Protein AF-A0A1M6H1X5-F1 (afdb_monomer)

Solvent-accessible surface area (backbone atoms only — not comparable to full-atom values): 13482 Å² total; per-residue (Å²): 116,68,68,59,55,52,50,49,39,54,49,39,22,51,37,29,23,54,66,38,42,57,54,49,48,59,55,49,19,51,74,69,69,42,46,70,55,40,50,55,57,44,54,52,54,49,51,53,38,51,50,50,56,60,58,43,51,60,54,54,47,54,50,49,53,52,20,62,78,67,74,45,82,52,63,66,59,55,50,49,45,41,49,33,29,26,50,16,25,50,50,14,61,47,40,35,58,31,48,53,57,54,49,54,51,44,39,53,44,30,71,74,64,76,33,68,69,59,42,52,56,55,57,68,34,66,72,49,53,52,52,49,68,78,55,68,38,71,81,52,71,78,79,61,60,88,48,55,53,89,78,48,63,65,68,52,33,54,50,42,12,50,40,36,12,48,53,70,24,25,53,61,13,17,48,53,18,25,72,75,38,57,84,90,44,22,66,60,36,35,54,43,16,59,54,47,43,52,50,33,50,51,51,39,61,70,59,44,47,54,60,54,47,52,53,46,50,34,29,62,73,66,79,35,61,67,53,52,43,51,27,45,34,55,48,48,49,51,20,37,39,50,5,26,53,45,20,71,68,45,31,62,61,54,12,51,56,53,34,66,75,67,107

Organism: NCBI:txid1121420

Mean predicted aligned error: 4.6 Å

Nearest PDB structures (foldseek):
  5och-assembly2_D  TM=1.558E-01  e=1.764E+00  Homo sapiens

InterPro domains:
  IPR021260 Lipid II flippase Amj [MF_02077] (2-263)
  IPR021260 Lipid II flippase Amj [PF10997] (11-261)

pLDDT: mean 91.31, std 7.26, range [47.12, 98.56]

Structure (mmCIF, N/CA/C/O backbone):
data_AF-A0A1M6H1X5-F1
#
_entry.id   AF-A0A1M6H1X5-F1
#
loop_
_atom_site.group_PDB
_atom_site.id
_atom_site.type_symbol
_atom_site.label_atom_id
_atom_site.label_alt_id
_atom_site.label_comp_id
_atom_site.label_asym_id
_atom_site.label_entity_id
_atom_site.label_seq_id
_atom_site.pdbx_PDB_ins_code
_atom_site.Cartn_x
_atom_site.Cartn_y
_atom_site.Cartn_z
_atom_site.occupancy
_atom_site.B_iso_or_equiv
_atom_site.auth_seq_id
_atom_site.auth_comp_id
_atom_site.auth_asym_id
_atom_site.auth_atom_id
_atom_site.pdbx_PDB_model_num
ATOM 1 N N . MET A 1 1 ? 21.477 -15.583 -8.316 1.00 47.12 1 MET A N 1
ATOM 2 C CA . MET A 1 1 ? 20.303 -15.156 -9.109 1.00 47.12 1 MET A CA 1
ATOM 3 C C . MET A 1 1 ? 18.980 -15.491 -8.421 1.00 47.12 1 MET A C 1
ATOM 5 O O . MET A 1 1 ? 18.262 -14.565 -8.077 1.00 47.12 1 MET A O 1
ATOM 9 N N . TYR A 1 2 ? 18.695 -16.762 -8.105 1.00 56.19 2 TYR A N 1
ATOM 10 C CA . TYR A 1 2 ? 17.470 -17.147 -7.381 1.00 56.19 2 TYR A CA 1
ATOM 11 C C . TYR A 1 2 ? 17.316 -16.485 -6.001 1.00 56.19 2 TYR A C 1
ATOM 13 O O . TYR A 1 2 ? 16.225 -16.050 -5.653 1.00 56.19 2 TYR A O 1
ATOM 21 N N . SER A 1 3 ? 18.415 -16.341 -5.249 1.00 59.12 3 SER A N 1
ATOM 22 C CA . SER A 1 3 ? 18.391 -15.748 -3.900 1.00 59.12 3 SER A CA 1
ATOM 23 C C . SER A 1 3 ? 17.785 -14.333 -3.868 1.00 59.12 3 SER A C 1
ATOM 25 O O . SER A 1 3 ? 16.983 -14.029 -2.992 1.00 59.12 3 SER A O 1
ATOM 27 N N . ASN A 1 4 ? 18.076 -13.501 -4.876 1.00 75.06 4 ASN A N 1
ATOM 28 C CA . ASN A 1 4 ? 17.591 -12.117 -4.943 1.00 75.06 4 ASN A CA 1
ATOM 29 C C . ASN A 1 4 ? 16.086 -12.048 -5.286 1.00 75.06 4 ASN A C 1
ATOM 31 O O . ASN A 1 4 ? 15.323 -11.311 -4.667 1.00 75.06 4 ASN A O 1
ATOM 35 N N . VAL A 1 5 ? 15.612 -12.912 -6.191 1.00 84.31 5 VAL A N 1
ATOM 36 C CA . VAL A 1 5 ? 14.180 -12.988 -6.539 1.00 84.31 5 VAL A CA 1
ATOM 37 C C . VAL A 1 5 ? 13.343 -13.506 -5.364 1.00 84.31 5 VAL A C 1
ATOM 39 O O . VAL A 1 5 ? 12.269 -12.975 -5.092 1.00 84.31 5 VAL A O 1
ATOM 42 N N . TYR A 1 6 ? 13.840 -14.500 -4.619 1.00 88.88 6 TYR A N 1
ATOM 43 C CA . TYR A 1 6 ? 13.154 -14.982 -3.417 1.00 88.88 6 TYR A CA 1
ATOM 44 C C . TYR A 1 6 ? 13.075 -13.912 -2.325 1.00 88.88 6 TYR A C 1
ATOM 46 O O . TYR A 1 6 ? 12.013 -13.736 -1.729 1.00 88.88 6 TYR A O 1
ATOM 54 N N . GLN A 1 7 ? 14.161 -13.166 -2.093 1.00 90.62 7 GLN A N 1
ATOM 55 C CA . GLN A 1 7 ? 14.157 -12.020 -1.177 1.00 90.62 7 GLN A CA 1
ATOM 56 C C . GLN A 1 7 ? 13.110 -10.987 -1.596 1.00 90.62 7 GLN A C 1
ATOM 58 O O . GLN A 1 7 ? 12.329 -10.533 -0.762 1.00 90.62 7 GLN A O 1
ATOM 63 N N . LEU A 1 8 ? 13.035 -10.682 -2.892 1.00 92.81 8 LEU A N 1
ATOM 64 C CA . LEU A 1 8 ? 12.060 -9.756 -3.446 1.00 92.81 8 LEU A CA 1
ATOM 65 C C . LEU A 1 8 ? 10.620 -10.242 -3.243 1.00 92.81 8 LEU A C 1
ATOM 67 O O . LEU A 1 8 ? 9.771 -9.455 -2.834 1.00 92.81 8 LEU A O 1
ATOM 71 N N . PHE A 1 9 ? 10.332 -11.529 -3.449 1.00 94.88 9 PHE A N 1
ATOM 72 C CA . PHE A 1 9 ? 9.005 -12.090 -3.174 1.00 94.88 9 PHE A CA 1
ATOM 73 C C . PHE A 1 9 ? 8.641 -12.008 -1.692 1.00 94.88 9 PHE A C 1
ATOM 75 O O . PHE A 1 9 ? 7.563 -11.522 -1.354 1.00 94.88 9 PHE A O 1
ATOM 82 N N . VAL A 1 10 ? 9.538 -12.421 -0.797 1.00 94.19 10 VAL A N 1
ATOM 83 C CA . VAL A 1 10 ? 9.286 -12.360 0.650 1.00 94.19 10 VAL A CA 1
ATOM 84 C C . VAL A 1 10 ? 9.057 -10.917 1.097 1.00 94.19 10 VAL A C 1
ATOM 86 O O . VAL A 1 10 ? 8.091 -10.640 1.806 1.00 94.19 10 VAL A O 1
ATOM 89 N N . LEU A 1 11 ? 9.893 -9.989 0.633 1.00 94.56 11 LEU A N 1
ATOM 90 C CA . LEU A 1 11 ? 9.770 -8.572 0.951 1.00 94.56 11 LEU A CA 1
ATOM 91 C C . LEU A 1 11 ? 8.442 -8.000 0.440 1.00 94.56 11 LEU A C 1
ATOM 93 O O . LEU A 1 11 ? 7.710 -7.383 1.208 1.00 94.56 11 LEU A O 1
ATOM 97 N N . THR A 1 12 ? 8.082 -8.284 -0.815 1.00 96.25 12 THR A N 1
ATOM 98 C CA . THR A 1 12 ? 6.807 -7.860 -1.422 1.00 96.25 12 THR A CA 1
ATOM 99 C C . THR A 1 12 ? 5.608 -8.397 -0.644 1.00 96.25 12 THR A C 1
ATOM 101 O O . THR A 1 12 ? 4.654 -7.668 -0.376 1.00 96.25 12 THR A O 1
ATOM 104 N N . PHE A 1 13 ? 5.655 -9.668 -0.242 1.00 96.88 13 PHE A N 1
ATOM 105 C CA . PHE A 1 13 ? 4.600 -10.282 0.553 1.00 96.88 13 PHE A CA 1
ATOM 106 C C . PHE A 1 13 ? 4.433 -9.569 1.902 1.00 96.88 13 PHE A C 1
ATOM 108 O O . PHE A 1 13 ? 3.314 -9.206 2.262 1.00 96.88 13 PHE A O 1
ATOM 115 N N . ILE A 1 14 ? 5.534 -9.334 2.626 1.00 93.62 14 ILE A N 1
ATOM 116 C CA . ILE A 1 14 ? 5.529 -8.673 3.942 1.00 93.62 14 ILE A CA 1
ATOM 117 C C . ILE A 1 14 ? 5.013 -7.237 3.833 1.00 93.62 14 ILE A C 1
ATOM 119 O O . ILE A 1 14 ? 4.164 -6.837 4.629 1.00 93.62 14 ILE A O 1
ATOM 123 N N . ILE A 1 15 ? 5.479 -6.487 2.836 1.00 94.88 15 ILE A N 1
ATOM 124 C CA . ILE A 1 15 ? 5.026 -5.124 2.549 1.00 94.88 15 ILE A CA 1
ATOM 125 C C . ILE A 1 15 ? 3.503 -5.087 2.399 1.00 94.88 15 ILE A C 1
ATOM 127 O O . ILE A 1 15 ? 2.803 -4.403 3.146 1.00 94.88 15 ILE A O 1
ATOM 131 N N . HIS A 1 16 ? 2.964 -5.887 1.475 1.00 96.62 16 HIS A N 1
ATOM 132 C CA . HIS A 1 16 ? 1.534 -5.868 1.189 1.00 96.62 16 HIS A CA 1
ATOM 133 C C . HIS A 1 16 ? 0.694 -6.422 2.345 1.00 96.62 16 HIS A C 1
ATOM 135 O O . HIS A 1 16 ? -0.449 -5.995 2.523 1.00 96.62 16 HIS A O 1
ATOM 141 N N . LEU A 1 17 ? 1.254 -7.315 3.164 1.00 95.31 17 LEU A N 1
ATOM 142 C CA . LEU A 1 17 ? 0.641 -7.781 4.404 1.00 95.31 17 LEU A CA 1
ATOM 143 C C . LEU A 1 17 ? 0.494 -6.632 5.420 1.00 95.31 17 LEU A C 1
ATOM 145 O O . LEU A 1 17 ? -0.613 -6.373 5.899 1.00 95.31 17 LEU A O 1
ATOM 149 N N . ILE A 1 18 ? 1.584 -5.913 5.711 1.00 93.19 18 ILE A N 1
ATOM 150 C CA . ILE A 1 18 ? 1.608 -4.799 6.675 1.00 93.19 18 ILE A CA 1
ATOM 151 C C . ILE A 1 18 ? 0.717 -3.648 6.197 1.00 93.19 18 ILE A C 1
ATOM 153 O O . ILE A 1 18 ? -0.130 -3.168 6.955 1.00 93.19 18 ILE A O 1
ATOM 157 N N . ASP A 1 19 ? 0.824 -3.261 4.925 1.00 94.00 19 ASP A N 1
ATOM 158 C CA . ASP A 1 19 ? 0.007 -2.190 4.345 1.00 94.00 19 ASP A CA 1
ATOM 159 C C . ASP A 1 19 ? -1.488 -2.532 4.335 1.00 94.00 19 ASP A C 1
ATOM 161 O O . ASP A 1 19 ? -2.339 -1.650 4.223 1.00 94.00 19 ASP A O 1
ATOM 165 N N . THR A 1 20 ? -1.840 -3.816 4.405 1.00 95.62 20 THR A N 1
ATOM 166 C CA . THR A 1 20 ? -3.235 -4.251 4.527 1.00 95.62 20 THR A CA 1
ATOM 167 C C . THR A 1 20 ? -3.722 -4.140 5.968 1.00 95.62 20 THR A C 1
ATOM 169 O O . THR A 1 20 ? -4.824 -3.643 6.208 1.00 95.62 20 THR A O 1
ATOM 172 N N . PHE A 1 21 ? -2.894 -4.516 6.945 1.00 94.00 21 PHE A N 1
ATOM 173 C CA . PHE A 1 21 ? -3.202 -4.330 8.365 1.00 94.00 21 PHE A CA 1
ATOM 174 C C . PHE A 1 21 ? -3.397 -2.859 8.745 1.00 94.00 21 PHE A C 1
ATOM 176 O O . PHE A 1 21 ? -4.255 -2.563 9.582 1.00 94.00 21 PHE A O 1
ATOM 183 N N . ALA A 1 22 ? -2.688 -1.945 8.079 1.00 91.44 22 ALA A N 1
ATOM 184 C CA . ALA A 1 22 ? -2.815 -0.497 8.236 1.00 91.44 22 ALA A CA 1
ATOM 185 C C . ALA A 1 22 ? -4.269 0.002 8.211 1.00 91.44 22 ALA A C 1
ATOM 187 O O . ALA A 1 22 ? -4.680 0.794 9.060 1.00 91.44 22 ALA A O 1
ATOM 188 N N . TYR A 1 23 ? -5.086 -0.514 7.287 1.00 91.50 23 TYR A N 1
ATOM 189 C CA . TYR A 1 23 ? -6.497 -0.137 7.178 1.00 91.50 23 TYR A CA 1
ATOM 190 C C . TYR A 1 23 ? -7.281 -0.462 8.450 1.00 91.50 23 TYR A C 1
ATOM 192 O O . TYR A 1 23 ? -8.157 0.298 8.860 1.00 91.50 23 TYR A O 1
ATOM 200 N N . SER A 1 24 ? -6.945 -1.572 9.106 1.00 92.31 24 SER A N 1
ATOM 201 C CA . SER A 1 24 ? -7.666 -2.063 10.276 1.00 92.31 24 SER A CA 1
ATOM 202 C C . SER A 1 24 ? -7.328 -1.326 11.574 1.00 92.31 24 SER A C 1
ATOM 204 O O . SER A 1 24 ? -8.115 -1.376 12.514 1.00 92.31 24 SER A O 1
ATOM 206 N N . VAL A 1 25 ? -6.229 -0.567 11.640 1.00 92.19 25 VAL A N 1
ATOM 207 C CA . VAL A 1 25 ? -5.850 0.180 12.856 1.00 92.19 25 VAL A CA 1
ATOM 208 C C . VAL A 1 25 ? -6.954 1.137 13.306 1.00 92.19 25 VAL A C 1
ATOM 210 O O . VAL A 1 25 ? -7.268 1.197 14.495 1.00 92.19 25 VAL A O 1
ATOM 213 N N . ARG A 1 26 ? -7.604 1.833 12.365 1.00 92.25 26 ARG A N 1
ATOM 214 C CA . ARG A 1 26 ? -8.713 2.761 12.658 1.00 92.25 26 ARG A CA 1
ATOM 215 C C . ARG A 1 26 ? -9.873 2.056 13.369 1.00 92.25 26 ARG A C 1
ATOM 217 O O . ARG A 1 26 ? -10.492 2.617 14.268 1.00 92.25 26 ARG A O 1
ATOM 224 N N . LEU A 1 27 ? -10.112 0.788 13.035 1.00 92.00 27 LEU A N 1
ATOM 225 C CA . LEU A 1 27 ? -11.109 -0.047 13.699 1.00 92.00 27 LEU A CA 1
ATOM 226 C C . LEU A 1 27 ? -10.759 -0.304 15.174 1.00 92.00 27 LEU A C 1
ATOM 228 O O . LEU A 1 27 ? -11.651 -0.379 16.022 1.00 92.00 27 LEU A O 1
ATOM 232 N N . ASN A 1 28 ? -9.471 -0.453 15.488 1.00 89.75 28 ASN A N 1
ATOM 233 C CA . ASN A 1 28 ? -9.014 -0.573 16.866 1.00 89.75 28 ASN A CA 1
ATOM 234 C C . ASN A 1 28 ? -9.164 0.750 17.615 1.00 89.75 28 ASN A C 1
ATOM 236 O O . ASN A 1 28 ? -9.794 0.768 18.667 1.00 89.75 28 ASN A O 1
ATOM 240 N N . ALA A 1 29 ? -8.670 1.837 17.019 1.00 91.06 29 ALA A N 1
ATOM 241 C CA . ALA A 1 29 ? -8.676 3.179 17.591 1.00 91.06 29 ALA A CA 1
ATOM 242 C C . ALA A 1 29 ? -10.078 3.633 18.025 1.00 91.06 29 ALA A C 1
ATOM 244 O O . ALA A 1 29 ? -10.246 4.165 19.121 1.00 91.06 29 ALA A O 1
ATOM 245 N N . VAL A 1 30 ? -11.097 3.373 17.197 1.00 93.56 30 VAL A N 1
ATOM 246 C CA . VAL A 1 30 ? -12.496 3.703 17.520 1.00 93.56 30 VAL A CA 1
ATOM 247 C C . VAL A 1 30 ? -13.027 2.825 18.653 1.00 93.56 30 VAL A C 1
ATOM 249 O O . VAL A 1 30 ? -13.676 3.323 19.569 1.00 93.56 30 VAL A O 1
ATOM 252 N N . LYS A 1 31 ? -12.731 1.519 18.626 1.00 91.75 31 LYS A N 1
ATOM 253 C CA . LYS A 1 31 ? -13.228 0.561 19.625 1.00 91.75 31 LYS A CA 1
ATOM 254 C C . LYS A 1 31 ? -12.623 0.786 21.010 1.00 91.75 31 LYS A C 1
ATOM 256 O O . LYS A 1 31 ? -13.327 0.655 22.005 1.00 91.75 31 LYS A O 1
ATOM 261 N N . SER A 1 32 ? -11.325 1.071 21.077 1.00 89.75 32 SER A N 1
ATOM 262 C CA . SER A 1 32 ? -10.603 1.299 22.331 1.00 89.75 32 SER A CA 1
ATOM 263 C C . SER A 1 32 ? -10.706 2.739 22.827 1.00 89.75 32 SER A C 1
ATOM 265 O O . SER A 1 32 ? -10.370 2.993 23.977 1.00 89.75 32 SER A O 1
ATOM 267 N N . ARG A 1 33 ? -11.142 3.682 21.975 1.00 89.19 33 ARG A N 1
ATOM 268 C CA . ARG A 1 33 ? -11.040 5.139 22.188 1.00 89.19 33 ARG A CA 1
ATOM 269 C C . ARG A 1 33 ? -9.602 5.631 22.419 1.00 89.19 33 ARG A C 1
ATOM 271 O O . ARG A 1 33 ? -9.393 6.769 22.823 1.00 89.19 33 ARG A O 1
ATOM 278 N N . GLN A 1 34 ? -8.601 4.808 22.105 1.00 89.19 34 GLN A N 1
ATOM 279 C CA . GLN A 1 34 ? -7.178 5.121 22.247 1.00 89.19 34 GLN A CA 1
ATOM 280 C C . GLN A 1 34 ? -6.594 5.533 20.894 1.00 89.19 34 GLN A C 1
ATOM 282 O O . GLN A 1 34 ? -5.714 4.862 20.347 1.00 89.19 34 GLN A O 1
ATOM 287 N N . PHE A 1 35 ? -7.109 6.626 20.323 1.00 90.25 35 PHE A N 1
ATOM 288 C CA . PHE A 1 35 ? -6.709 7.071 18.985 1.00 90.25 35 PHE A CA 1
ATOM 289 C C . PHE A 1 35 ? -5.216 7.404 18.910 1.00 90.25 35 PHE A C 1
ATOM 291 O O . PHE A 1 35 ? -4.514 6.838 18.080 1.00 90.25 35 PHE A O 1
ATOM 298 N N . ALA A 1 36 ? -4.712 8.242 19.823 1.00 90.75 36 ALA A N 1
ATOM 299 C CA . ALA A 1 36 ? -3.311 8.665 19.818 1.00 90.75 36 ALA A CA 1
ATOM 300 C C . ALA A 1 36 ? -2.339 7.478 19.940 1.00 90.75 36 ALA A C 1
ATOM 302 O O . ALA A 1 36 ? -1.427 7.351 19.131 1.00 90.75 36 ALA A O 1
ATOM 303 N N . LEU A 1 37 ? -2.575 6.563 20.887 1.00 91.31 37 LEU A N 1
ATOM 304 C CA . LEU A 1 37 ? -1.720 5.384 21.081 1.00 91.31 37 LEU A CA 1
ATOM 305 C C . LEU A 1 37 ? -1.762 4.427 19.881 1.00 91.31 37 LEU A C 1
ATOM 307 O O . LEU A 1 37 ? -0.726 3.899 19.474 1.00 91.31 37 LEU A O 1
ATOM 311 N N . SER A 1 38 ? -2.945 4.235 19.287 1.00 91.00 38 SER A N 1
ATOM 312 C CA . SER A 1 38 ? -3.099 3.431 18.069 1.00 91.00 38 SER A CA 1
ATOM 313 C C . SER A 1 38 ? -2.328 4.049 16.902 1.00 91.00 38 SER A C 1
ATOM 315 O O . SER A 1 38 ? -1.614 3.341 16.195 1.00 91.00 38 SER A O 1
ATOM 317 N N . THR A 1 39 ? -2.414 5.368 16.727 1.00 89.06 39 THR A N 1
ATOM 318 C CA . THR A 1 39 ? -1.677 6.100 15.690 1.00 89.06 39 THR A CA 1
ATOM 319 C C . THR A 1 39 ? -0.167 6.037 15.920 1.00 89.06 39 THR A C 1
ATOM 321 O O . THR A 1 39 ? 0.573 5.786 14.975 1.00 89.06 39 THR A O 1
ATOM 324 N N . THR A 1 40 ? 0.308 6.160 17.163 1.00 90.56 40 THR A N 1
ATOM 325 C CA . THR A 1 40 ? 1.737 6.028 17.497 1.00 90.56 40 THR A CA 1
ATOM 326 C C . THR A 1 40 ? 2.291 4.659 17.110 1.00 90.56 40 THR A C 1
ATOM 328 O O . THR A 1 40 ? 3.312 4.581 16.426 1.00 90.56 40 THR A O 1
ATOM 331 N N . LEU A 1 41 ? 1.617 3.567 17.494 1.00 88.38 41 LEU A N 1
ATOM 332 C CA . LEU A 1 41 ? 2.054 2.224 17.095 1.00 88.38 41 LEU A CA 1
ATOM 333 C C . LEU A 1 41 ? 1.941 2.003 15.589 1.00 88.38 41 LEU A C 1
ATOM 335 O O . LEU A 1 41 ? 2.780 1.327 15.001 1.00 88.38 41 LEU A O 1
ATOM 339 N N . PHE A 1 42 ? 0.924 2.572 14.951 1.00 86.38 42 PHE A N 1
ATOM 340 C CA . PHE A 1 42 ? 0.767 2.469 13.510 1.00 86.38 42 PHE A CA 1
ATOM 341 C C . PHE A 1 42 ? 1.878 3.175 12.738 1.00 86.38 42 PHE A C 1
ATOM 343 O O . PHE A 1 42 ? 2.421 2.582 11.810 1.00 86.38 42 PHE A O 1
ATOM 350 N N . ASN A 1 43 ? 2.266 4.383 13.146 1.00 87.94 43 ASN A N 1
ATOM 351 C CA . ASN A 1 43 ? 3.357 5.120 12.511 1.00 87.94 43 ASN A CA 1
ATOM 352 C C . ASN A 1 43 ? 4.658 4.306 12.518 1.00 87.94 43 ASN A C 1
ATOM 354 O O . ASN A 1 43 ? 5.395 4.3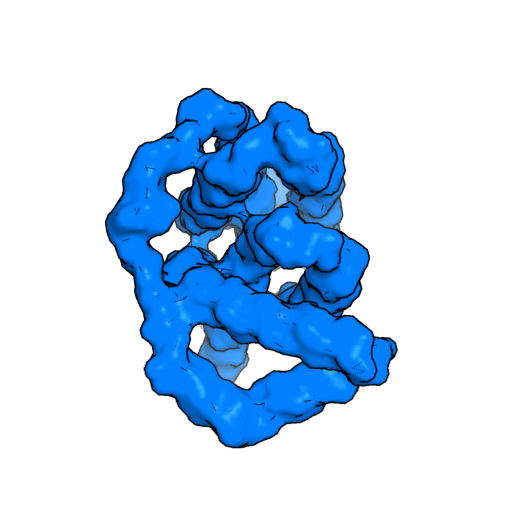19 11.537 1.00 87.94 43 ASN A O 1
ATOM 358 N N . LEU A 1 44 ? 4.908 3.525 13.572 1.00 84.69 44 LEU A N 1
ATOM 359 C CA . LEU A 1 44 ? 6.035 2.596 13.610 1.00 84.69 44 LEU A CA 1
ATOM 360 C C . LEU A 1 44 ? 5.914 1.479 12.557 1.00 84.69 44 LEU A C 1
ATOM 362 O O . LEU A 1 44 ? 6.866 1.231 11.820 1.00 84.69 44 LEU A O 1
ATOM 366 N N . PHE A 1 45 ? 4.759 0.809 12.461 1.00 82.19 45 PHE A N 1
ATOM 367 C CA . PHE A 1 45 ? 4.533 -0.213 11.427 1.00 82.19 45 PHE A CA 1
ATOM 368 C C . PHE A 1 45 ? 4.660 0.364 10.015 1.00 82.19 45 PHE A C 1
ATOM 370 O O . PHE A 1 45 ? 5.236 -0.275 9.134 1.00 82.19 45 PHE A O 1
ATOM 377 N N . TYR A 1 46 ? 4.158 1.581 9.817 1.00 84.06 46 TYR A N 1
ATOM 378 C CA . TYR A 1 46 ? 4.283 2.304 8.563 1.00 84.06 46 TYR A CA 1
ATOM 379 C C . TYR A 1 46 ? 5.749 2.575 8.211 1.00 84.06 46 TYR A C 1
ATOM 381 O O . TYR A 1 46 ? 6.149 2.305 7.085 1.00 84.06 46 TYR A O 1
ATOM 389 N N . LEU A 1 47 ? 6.578 3.018 9.163 1.00 86.12 47 LEU A N 1
ATOM 390 C CA . LEU A 1 47 ? 8.013 3.231 8.929 1.00 86.12 47 LEU A CA 1
ATOM 391 C C . LEU A 1 47 ? 8.738 1.945 8.511 1.00 86.12 47 LEU A C 1
ATOM 393 O O . LEU A 1 47 ? 9.577 1.979 7.607 1.00 86.12 47 LEU A O 1
ATOM 397 N N . ILE A 1 48 ? 8.393 0.809 9.126 1.00 86.38 48 ILE A N 1
ATOM 398 C CA . ILE A 1 48 ? 8.931 -0.504 8.741 1.00 86.38 48 ILE A CA 1
ATOM 399 C C . ILE A 1 48 ? 8.528 -0.840 7.299 1.00 86.38 48 ILE A C 1
ATOM 401 O O . ILE A 1 48 ? 9.385 -1.229 6.505 1.00 86.38 48 ILE A O 1
ATOM 405 N N . SER A 1 49 ? 7.253 -0.647 6.943 1.00 87.06 49 SER A N 1
ATOM 406 C CA . SER A 1 49 ? 6.773 -0.877 5.575 1.00 87.06 49 SER A CA 1
ATOM 407 C C . SER A 1 49 ? 7.450 0.052 4.564 1.00 87.06 49 SER A C 1
ATOM 409 O O . SER A 1 49 ? 7.927 -0.394 3.525 1.00 87.06 49 SER A O 1
ATOM 411 N N . LEU A 1 50 ? 7.591 1.337 4.894 1.00 87.06 50 LEU A N 1
ATOM 412 C CA . LEU A 1 50 ? 8.253 2.332 4.052 1.00 87.06 50 LEU A CA 1
ATOM 413 C C . LEU A 1 50 ? 9.730 1.993 3.817 1.00 87.06 50 LEU A C 1
ATOM 415 O O . LEU A 1 50 ? 10.231 2.116 2.698 1.00 87.06 50 LEU A O 1
ATOM 419 N N . THR A 1 51 ? 10.428 1.534 4.857 1.00 89.56 51 THR A N 1
ATOM 420 C CA . THR A 1 51 ? 11.813 1.065 4.728 1.00 89.56 51 THR A CA 1
ATOM 421 C C . THR A 1 51 ? 11.875 -0.157 3.818 1.00 89.56 51 THR A C 1
ATOM 423 O O . THR A 1 51 ? 12.708 -0.200 2.917 1.00 89.56 51 THR A O 1
ATOM 426 N N . ALA A 1 52 ? 10.960 -1.115 3.983 1.00 90.62 52 ALA A N 1
ATOM 427 C CA . ALA A 1 52 ? 10.870 -2.282 3.112 1.00 90.62 52 ALA A CA 1
ATOM 428 C C . ALA A 1 52 ? 10.617 -1.893 1.641 1.00 90.62 52 ALA A C 1
ATOM 430 O O . ALA A 1 52 ? 11.324 -2.383 0.765 1.00 90.62 52 ALA A O 1
ATOM 431 N N . HIS A 1 53 ? 9.693 -0.966 1.367 1.00 89.94 53 HIS A N 1
ATOM 432 C CA . HIS A 1 53 ? 9.461 -0.400 0.027 1.00 89.94 53 HIS A CA 1
ATOM 433 C C . HIS A 1 53 ? 10.717 0.255 -0.554 1.00 89.94 53 HIS A C 1
ATOM 435 O O . HIS A 1 53 ? 11.074 0.018 -1.707 1.00 89.94 53 HIS A O 1
ATOM 441 N N . THR A 1 54 ? 11.430 1.041 0.253 1.00 89.25 54 THR A N 1
ATOM 442 C CA . THR A 1 54 ? 12.659 1.725 -0.180 1.00 89.25 54 THR A CA 1
ATOM 443 C C . THR A 1 54 ? 13.763 0.723 -0.526 1.00 89.25 54 THR A C 1
ATOM 445 O O . THR A 1 54 ? 14.453 0.886 -1.529 1.00 89.25 54 THR A O 1
ATOM 448 N N . LEU A 1 55 ? 13.895 -0.353 0.256 1.00 90.62 55 LEU A N 1
ATOM 449 C CA . LEU A 1 55 ? 14.829 -1.452 -0.013 1.00 90.62 55 LEU A CA 1
ATOM 450 C C . LEU A 1 55 ? 14.412 -2.310 -1.216 1.00 90.62 55 LEU A C 1
ATOM 452 O O . LEU A 1 55 ? 15.265 -2.926 -1.852 1.00 90.62 55 LEU A O 1
ATOM 456 N N . GLN A 1 56 ? 13.122 -2.349 -1.551 1.00 92.44 56 GLN A N 1
ATOM 457 C CA . GLN A 1 56 ? 12.608 -3.121 -2.678 1.00 92.44 56 GLN A CA 1
ATOM 458 C C . GLN A 1 56 ? 13.068 -2.554 -4.029 1.00 92.44 56 GLN A C 1
ATOM 460 O O . GLN A 1 56 ? 13.351 -3.329 -4.942 1.00 92.44 56 GLN A O 1
ATOM 465 N N . ALA A 1 57 ? 13.184 -1.228 -4.169 1.00 91.56 57 ALA A N 1
ATOM 466 C CA . ALA A 1 57 ? 13.562 -0.598 -5.436 1.00 91.56 57 ALA A CA 1
ATOM 467 C C . ALA A 1 57 ? 14.948 -1.054 -5.954 1.00 91.56 57 ALA A C 1
ATOM 469 O O . ALA A 1 57 ? 15.001 -1.563 -7.075 1.00 91.56 57 ALA A O 1
ATOM 470 N N . PRO A 1 58 ? 16.043 -1.017 -5.164 1.00 92.38 58 PRO A N 1
ATOM 471 C CA . PRO A 1 58 ? 17.332 -1.586 -5.570 1.00 92.38 58 PRO A CA 1
ATOM 472 C C . PRO A 1 58 ? 17.267 -3.070 -5.958 1.00 92.38 58 PRO A C 1
ATOM 474 O O . PRO A 1 58 ? 17.937 -3.488 -6.901 1.00 92.38 58 PRO A O 1
ATOM 477 N N . LEU A 1 59 ? 16.443 -3.874 -5.274 1.00 93.50 59 LEU A N 1
ATOM 478 C CA . LEU A 1 59 ? 16.280 -5.297 -5.596 1.00 93.50 59 LEU A CA 1
ATOM 479 C C . LEU A 1 59 ? 15.614 -5.485 -6.966 1.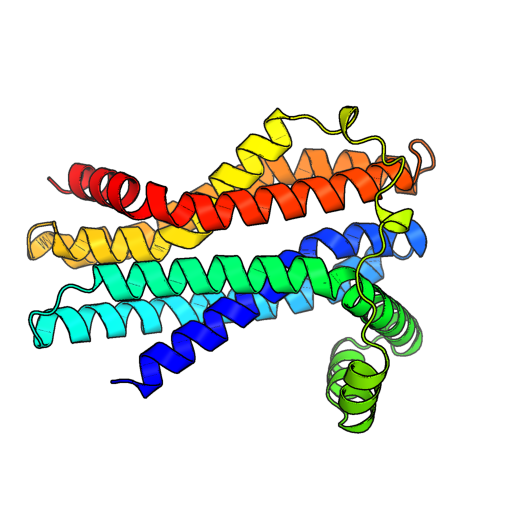00 93.50 59 LEU A C 1
ATOM 481 O O . LEU A 1 59 ? 16.098 -6.273 -7.779 1.00 93.50 59 LEU A O 1
ATOM 485 N N . ILE A 1 60 ? 14.563 -4.717 -7.271 1.00 94.25 60 ILE A N 1
ATOM 486 C CA . ILE A 1 60 ? 13.950 -4.709 -8.610 1.00 94.25 60 ILE A CA 1
ATOM 487 C C . ILE A 1 60 ? 14.970 -4.225 -9.652 1.00 94.25 60 ILE A C 1
ATOM 489 O O . ILE A 1 60 ? 15.045 -4.800 -10.734 1.00 94.25 60 ILE A O 1
ATOM 493 N N . GLY A 1 61 ? 15.796 -3.228 -9.325 1.00 93.62 61 GLY A N 1
ATOM 494 C CA . GLY A 1 61 ? 16.848 -2.709 -10.209 1.00 93.62 61 GLY A CA 1
ATOM 495 C C 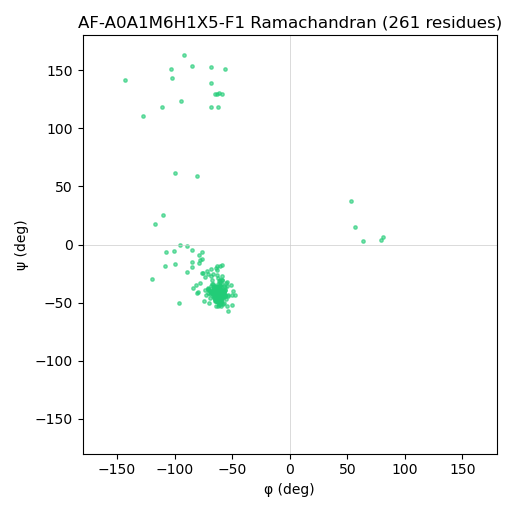. GLY A 1 61 ? 17.871 -3.783 -10.561 1.00 93.62 61 GLY A C 1
ATOM 496 O O . GLY A 1 61 ? 18.087 -4.077 -11.730 1.00 93.62 61 GLY A O 1
ATOM 497 N N . SER A 1 62 ? 18.379 -4.489 -9.552 1.00 92.75 62 SER A N 1
ATOM 498 C CA . SER A 1 62 ? 19.300 -5.611 -9.756 1.00 92.75 62 SER A CA 1
ATOM 499 C C . SER A 1 62 ? 18.682 -6.774 -10.552 1.00 92.75 62 SER A C 1
ATOM 501 O O . SER A 1 62 ? 19.392 -7.489 -11.266 1.00 92.75 62 SER A O 1
ATOM 503 N N . LEU A 1 63 ? 17.355 -6.958 -10.474 1.00 93.00 63 LEU A N 1
ATOM 504 C CA . LEU A 1 63 ? 16.616 -7.896 -11.322 1.00 93.00 63 LEU A CA 1
ATOM 505 C C . LEU A 1 63 ? 16.616 -7.426 -12.783 1.00 93.00 63 LEU A C 1
ATOM 507 O O . LEU A 1 63 ? 16.814 -8.256 -13.670 1.00 93.00 63 LEU A O 1
ATOM 511 N N . MET A 1 64 ? 16.449 -6.123 -13.040 1.00 93.12 64 MET A N 1
ATOM 512 C CA . MET A 1 64 ? 16.569 -5.553 -14.389 1.00 93.12 64 MET A CA 1
ATOM 513 C C . MET A 1 64 ? 17.987 -5.700 -14.939 1.00 93.12 64 MET A C 1
ATOM 515 O O . MET A 1 64 ? 18.140 -6.190 -16.053 1.00 93.12 64 MET A O 1
ATOM 519 N N . ASP A 1 65 ? 19.018 -5.368 -14.163 1.00 92.12 65 ASP A N 1
ATOM 520 C CA . ASP A 1 65 ? 20.419 -5.490 -14.594 1.00 92.12 65 ASP A CA 1
ATOM 521 C C . ASP A 1 65 ? 20.777 -6.942 -14.947 1.00 92.12 65 ASP A C 1
ATOM 523 O O . ASP A 1 65 ? 21.428 -7.229 -15.958 1.00 92.12 65 ASP A O 1
ATOM 527 N N . SER A 1 66 ? 20.286 -7.891 -14.145 1.00 90.88 66 SER A N 1
ATOM 528 C CA . SER A 1 66 ? 20.434 -9.324 -14.418 1.00 90.88 66 SER A CA 1
ATOM 529 C C . SER A 1 66 ? 19.714 -9.737 -15.706 1.00 90.88 66 SER A C 1
ATOM 531 O O . SER A 1 66 ? 20.246 -10.523 -16.485 1.00 90.88 66 SER A O 1
ATOM 533 N N . ALA A 1 67 ? 18.516 -9.202 -15.950 1.00 91.12 67 ALA A N 1
ATOM 534 C CA . ALA A 1 67 ? 17.755 -9.472 -17.164 1.00 91.12 67 ALA A CA 1
ATOM 535 C C . ALA A 1 67 ? 18.443 -8.901 -18.417 1.00 91.12 67 ALA A C 1
ATOM 537 O O . ALA A 1 67 ? 18.530 -9.598 -19.425 1.00 91.12 67 ALA A O 1
ATOM 538 N N . ILE A 1 68 ? 18.999 -7.685 -18.335 1.00 91.00 68 ILE A N 1
ATOM 539 C CA . ILE A 1 68 ? 19.772 -7.053 -19.416 1.00 91.00 68 ILE A CA 1
ATOM 540 C C . ILE A 1 68 ? 21.026 -7.876 -19.724 1.00 91.00 68 ILE A C 1
ATOM 542 O O . ILE A 1 68 ? 21.241 -8.258 -20.871 1.00 91.00 68 ILE A O 1
ATOM 546 N N . SER A 1 69 ? 21.838 -8.178 -18.706 1.00 92.06 69 SER A N 1
ATOM 547 C CA . SER A 1 69 ? 23.106 -8.905 -18.885 1.00 92.06 69 SER A CA 1
ATOM 548 C C . SER A 1 69 ? 22.922 -10.307 -19.466 1.00 92.06 69 SER A C 1
ATOM 550 O O . SER A 1 69 ? 23.771 -10.774 -20.220 1.00 92.06 69 SER A O 1
ATOM 552 N N . GLN A 1 70 ? 21.804 -10.966 -19.161 1.00 91.12 70 GLN A N 1
ATOM 553 C CA . GLN A 1 70 ? 21.488 -12.306 -19.662 1.00 91.12 70 GLN A CA 1
ATOM 554 C C . GLN A 1 70 ? 20.602 -12.292 -20.911 1.00 91.12 70 GLN A C 1
ATOM 556 O O . GLN A 1 70 ? 20.268 -13.355 -21.427 1.00 91.12 70 GLN A O 1
ATOM 561 N N . SER A 1 71 ? 20.210 -11.110 -21.401 1.00 91.12 71 SER A N 1
ATOM 562 C CA . SER A 1 71 ? 19.272 -10.951 -22.521 1.00 91.12 71 SER A CA 1
ATOM 563 C C . SER A 1 71 ? 17.949 -11.714 -22.323 1.00 91.12 71 SER A C 1
ATOM 565 O O . SER A 1 71 ? 17.383 -12.270 -23.263 1.00 91.12 71 SER A O 1
ATOM 567 N N . VAL A 1 72 ? 17.443 -11.750 -21.084 1.00 92.56 72 VAL A N 1
ATOM 568 C CA . VAL A 1 72 ? 16.185 -12.418 -20.711 1.00 92.56 72 VAL A CA 1
ATOM 569 C C . VAL A 1 72 ? 15.081 -11.381 -20.533 1.00 92.56 72 VAL A C 1
ATOM 571 O O . VAL A 1 72 ? 15.306 -10.303 -19.993 1.00 92.56 72 VAL A O 1
ATOM 574 N N . ASN A 1 73 ? 13.852 -11.714 -20.934 1.00 92.88 73 ASN A N 1
ATOM 575 C CA . ASN A 1 73 ? 12.697 -10.849 -20.700 1.00 92.88 73 ASN A CA 1
ATOM 576 C C . ASN A 1 73 ? 12.348 -10.784 -19.192 1.00 92.88 73 ASN A C 1
ATOM 578 O O . ASN A 1 73 ? 11.967 -11.813 -18.626 1.00 92.88 73 ASN A O 1
ATOM 582 N N . PRO A 1 74 ? 12.399 -9.608 -18.531 1.00 94.25 74 PRO A N 1
ATOM 583 C CA . PRO A 1 74 ? 12.076 -9.484 -17.107 1.00 94.25 74 PRO A CA 1
ATOM 584 C C . PRO A 1 74 ? 10.571 -9.492 -16.808 1.00 94.25 74 PRO A C 1
ATOM 586 O O . PRO A 1 74 ? 10.174 -9.637 -15.650 1.00 94.25 74 PRO A O 1
ATOM 589 N N . LEU A 1 75 ? 9.717 -9.329 -17.823 1.00 94.88 75 LEU A N 1
ATOM 590 C CA . LEU A 1 75 ? 8.276 -9.146 -17.654 1.00 94.88 75 LEU A CA 1
ATOM 591 C C . LEU A 1 75 ? 7.590 -10.278 -16.859 1.00 94.88 75 LEU A C 1
ATOM 593 O O . LEU A 1 75 ? 6.788 -9.952 -15.981 1.00 94.88 75 LEU A O 1
ATOM 597 N N . PRO A 1 76 ? 7.885 -11.580 -17.074 1.00 95.25 76 PRO A N 1
ATOM 598 C CA . PRO A 1 76 ? 7.301 -12.650 -16.262 1.00 95.25 76 PRO A CA 1
ATOM 599 C C . PRO A 1 76 ? 7.662 -12.527 -14.776 1.00 95.25 76 PRO A C 1
ATOM 601 O O . PRO A 1 76 ? 6.801 -12.691 -13.914 1.00 95.25 76 PRO A O 1
ATOM 604 N N . SER A 1 77 ? 8.911 -12.166 -14.468 1.00 94.88 77 SER A N 1
ATOM 605 C CA . SER A 1 77 ? 9.365 -11.948 -13.092 1.00 94.88 77 SER A CA 1
ATOM 606 C C . SER A 1 77 ? 8.645 -10.766 -12.446 1.00 94.88 77 SER A C 1
ATOM 608 O O . SER A 1 77 ? 8.160 -10.897 -11.325 1.00 94.88 77 SER A O 1
ATOM 610 N N . LEU A 1 78 ? 8.486 -9.647 -13.164 1.00 96.12 78 LEU A N 1
ATOM 611 C CA . LEU A 1 78 ? 7.716 -8.489 -12.689 1.00 96.12 78 LEU A CA 1
ATOM 612 C C . LEU A 1 78 ? 6.251 -8.853 -12.404 1.00 96.12 78 LEU A C 1
ATOM 614 O O . LEU A 1 78 ? 5.711 -8.511 -11.354 1.00 96.12 78 LEU A O 1
ATOM 618 N N . ARG A 1 79 ? 5.613 -9.622 -13.292 1.00 97.06 79 ARG A N 1
ATOM 619 C CA . ARG A 1 79 ? 4.240 -10.110 -13.081 1.00 97.06 79 ARG A CA 1
ATOM 620 C C . ARG A 1 79 ? 4.127 -11.035 -11.873 1.00 97.06 79 ARG A C 1
ATOM 622 O O . ARG A 1 79 ? 3.137 -10.949 -11.148 1.00 97.06 79 ARG A O 1
ATOM 629 N N . ASN A 1 80 ? 5.131 -11.871 -11.619 1.00 97.00 80 ASN A N 1
ATOM 630 C CA . ASN A 1 80 ? 5.172 -12.714 -10.425 1.00 97.00 80 ASN A CA 1
ATOM 631 C C . ASN A 1 80 ? 5.282 -11.879 -9.141 1.00 97.00 80 ASN A C 1
ATOM 633 O O . ASN A 1 80 ? 4.591 -12.181 -8.173 1.00 97.00 80 ASN A O 1
ATOM 637 N N . ILE A 1 81 ? 6.055 -10.787 -9.139 1.00 97.06 81 ILE A N 1
ATOM 638 C CA . ILE A 1 81 ? 6.113 -9.853 -7.998 1.00 97.06 81 ILE A CA 1
ATOM 639 C C . ILE A 1 81 ? 4.725 -9.255 -7.719 1.00 97.06 81 ILE A C 1
ATOM 641 O O . ILE A 1 81 ? 4.267 -9.262 -6.579 1.00 97.06 81 ILE A O 1
ATOM 645 N N . ILE A 1 82 ? 4.008 -8.809 -8.755 1.00 97.81 82 ILE A N 1
ATOM 646 C CA . ILE A 1 82 ? 2.645 -8.261 -8.615 1.00 97.81 82 ILE A CA 1
ATOM 647 C C . ILE A 1 82 ? 1.658 -9.332 -8.110 1.00 97.81 82 ILE A C 1
ATOM 649 O O . ILE A 1 82 ? 0.767 -9.053 -7.299 1.00 97.81 82 ILE A O 1
ATOM 653 N N . TRP A 1 83 ? 1.818 -10.586 -8.538 1.00 98.19 83 TRP A N 1
ATOM 654 C CA . TRP A 1 83 ? 1.044 -11.702 -7.991 1.00 98.19 83 TRP A CA 1
ATOM 655 C C . TRP A 1 83 ? 1.314 -11.896 -6.502 1.00 98.19 83 TRP A C 1
ATOM 657 O O . TRP A 1 83 ? 0.371 -12.008 -5.719 1.00 98.19 83 TRP A O 1
ATOM 667 N N . VAL A 1 84 ? 2.579 -11.859 -6.090 1.00 98.19 84 VAL A N 1
ATOM 668 C CA . VAL A 1 84 ? 2.967 -11.954 -4.679 1.00 98.19 84 VAL A CA 1
ATOM 669 C C . VAL A 1 84 ? 2.400 -10.788 -3.860 1.00 98.19 84 VAL A C 1
ATOM 671 O O . VAL A 1 84 ? 1.915 -11.015 -2.753 1.00 98.19 84 VAL A O 1
ATOM 674 N N . ALA A 1 85 ? 2.357 -9.571 -4.407 1.00 98.19 85 ALA A N 1
ATOM 675 C CA . ALA A 1 85 ? 1.687 -8.422 -3.790 1.00 98.19 85 ALA A CA 1
ATOM 676 C C . ALA A 1 85 ? 0.181 -8.662 -3.562 1.00 98.19 85 ALA A C 1
ATOM 678 O O . ALA A 1 85 ? -0.368 -8.348 -2.498 1.00 98.19 85 ALA A O 1
ATOM 679 N N . THR A 1 86 ? -0.492 -9.266 -4.543 1.00 98.56 86 THR A N 1
ATOM 680 C CA . THR A 1 86 ? -1.915 -9.634 -4.454 1.00 98.56 86 THR A CA 1
ATOM 681 C C . THR A 1 86 ? -2.137 -10.705 -3.385 1.00 98.56 86 THR A C 1
ATOM 683 O O . THR A 1 86 ? -3.018 -10.563 -2.536 1.00 98.56 86 THR A O 1
ATOM 686 N N . VAL A 1 87 ? -1.290 -11.738 -3.360 1.00 98.44 87 VAL A N 1
ATOM 687 C CA . VAL A 1 87 ? -1.328 -12.805 -2.349 1.00 98.44 87 VAL A CA 1
ATOM 688 C C . VAL A 1 87 ? -1.057 -12.244 -0.950 1.00 98.44 87 VAL A C 1
ATOM 690 O O . VAL A 1 87 ? -1.817 -12.530 -0.030 1.00 98.44 87 VAL A O 1
ATOM 693 N N . GLY A 1 88 ? -0.048 -11.387 -0.779 1.00 98.00 88 GLY A N 1
ATOM 694 C CA . GLY A 1 88 ? 0.233 -10.715 0.495 1.00 98.00 88 GLY A CA 1
ATOM 695 C C . GLY A 1 88 ? -0.950 -9.881 0.989 1.00 98.00 88 GLY A C 1
ATOM 696 O O . GLY A 1 88 ? -1.325 -9.960 2.158 1.00 98.00 88 GLY A O 1
ATOM 697 N N . THR A 1 89 ? -1.616 -9.164 0.081 1.00 98.25 89 THR A N 1
ATOM 698 C CA . THR A 1 89 ? -2.836 -8.400 0.391 1.00 98.25 89 THR A CA 1
ATOM 699 C C . THR A 1 89 ? -3.982 -9.316 0.820 1.00 98.25 89 THR A C 1
ATOM 701 O O . THR A 1 89 ? -4.651 -9.057 1.821 1.00 98.25 89 THR A O 1
ATOM 704 N N . PHE A 1 90 ? -4.191 -10.426 0.109 1.00 98.25 90 PHE A N 1
ATOM 705 C CA . PHE A 1 90 ? -5.200 -11.423 0.459 1.00 98.25 90 PHE A CA 1
ATOM 706 C C . PHE A 1 90 ? -4.952 -12.023 1.851 1.00 98.25 90 PHE A C 1
ATOM 708 O O . PHE A 1 90 ? -5.856 -12.042 2.689 1.00 98.25 90 PHE A O 1
ATOM 715 N N . PHE A 1 91 ? -3.719 -12.444 2.140 1.00 97.31 91 PHE A N 1
ATOM 716 C CA . PHE A 1 91 ? -3.348 -12.933 3.469 1.00 97.31 91 PHE A CA 1
ATOM 717 C C . PHE A 1 91 ? -3.504 -11.850 4.538 1.00 97.31 91 PHE A C 1
ATOM 719 O O . PHE A 1 91 ? -3.955 -12.152 5.639 1.00 97.31 91 PHE A O 1
ATOM 726 N N . GLY A 1 92 ? -3.222 -10.588 4.214 1.00 96.50 92 GLY A N 1
ATOM 727 C CA . GLY A 1 92 ? -3.460 -9.459 5.111 1.00 96.50 92 GLY A CA 1
ATOM 728 C C . GLY A 1 92 ? -4.934 -9.337 5.484 1.00 96.50 92 GLY A C 1
AT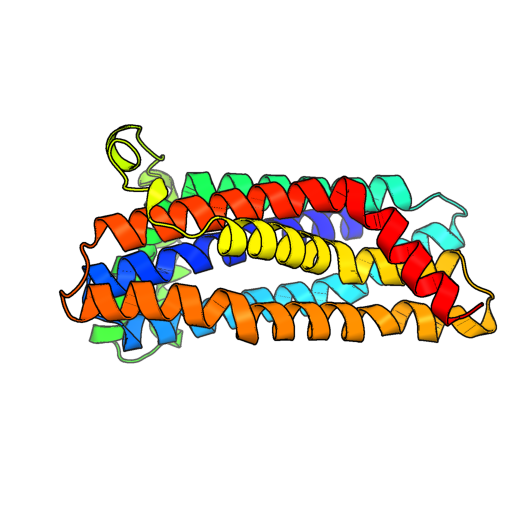OM 729 O O . GLY A 1 92 ? -5.267 -9.198 6.661 1.00 96.50 92 GLY A O 1
ATOM 730 N N . ILE A 1 93 ? -5.838 -9.483 4.513 1.00 96.38 93 ILE A N 1
ATOM 731 C CA . ILE A 1 93 ? -7.287 -9.489 4.755 1.00 96.38 93 ILE A CA 1
ATOM 732 C C . ILE A 1 93 ? -7.677 -10.638 5.682 1.00 96.38 93 ILE A C 1
ATOM 734 O O . ILE A 1 93 ? -8.341 -10.422 6.698 1.00 96.38 93 ILE A O 1
ATOM 738 N N . VAL A 1 94 ? -7.232 -11.852 5.364 1.00 95.31 94 VAL A N 1
ATOM 739 C CA . VAL A 1 94 ? -7.556 -13.058 6.136 1.00 95.31 94 VAL A CA 1
ATOM 740 C C . VAL A 1 94 ? -7.001 -12.983 7.562 1.00 95.31 94 VAL A C 1
ATOM 742 O O . VAL A 1 94 ? -7.669 -13.393 8.506 1.00 95.31 94 VAL A O 1
ATOM 745 N N . LEU A 1 95 ? -5.808 -12.423 7.753 1.00 94.69 95 LEU A N 1
ATOM 746 C CA . LEU A 1 95 ? -5.145 -12.342 9.056 1.00 94.69 95 LEU A CA 1
ATOM 747 C C . LEU A 1 95 ? -5.506 -11.084 9.855 1.00 94.69 95 LEU A C 1
ATOM 749 O O . LEU A 1 95 ? -5.062 -10.937 10.992 1.00 94.69 95 LEU A O 1
ATOM 753 N N . THR A 1 96 ? -6.333 -10.190 9.311 1.00 94.06 96 THR A N 1
ATOM 754 C CA . THR A 1 96 ? -6.728 -8.942 9.983 1.00 94.06 96 THR A CA 1
ATOM 755 C C . THR A 1 96 ? -7.377 -9.151 11.355 1.00 94.06 96 THR A C 1
ATOM 757 O O . THR A 1 96 ? -7.014 -8.427 12.284 1.00 94.06 96 THR A O 1
ATOM 760 N N . PRO A 1 97 ? -8.286 -10.126 11.570 1.00 92.06 97 PRO A N 1
ATOM 761 C CA . PRO A 1 97 ? -8.825 -10.376 12.905 1.00 92.06 97 PRO A CA 1
ATOM 762 C C . PRO A 1 97 ? -7.728 -10.753 13.907 1.00 92.06 97 PRO A C 1
ATOM 764 O O . PRO A 1 97 ? -7.715 -10.228 15.020 1.00 92.06 97 PRO A O 1
ATOM 767 N N . THR A 1 98 ? -6.781 -11.608 13.513 1.00 91.62 98 THR A N 1
ATOM 768 C CA . THR A 1 98 ? -5.608 -11.967 14.327 1.00 91.62 98 THR A CA 1
ATOM 769 C C . THR A 1 98 ? -4.757 -10.738 14.638 1.00 91.62 98 THR A C 1
ATOM 771 O O . THR A 1 98 ? -4.443 -10.483 15.802 1.00 91.62 98 THR A O 1
ATOM 774 N N . PHE A 1 99 ? -4.440 -9.935 13.617 1.00 91.69 99 PHE A N 1
ATOM 775 C CA . PHE A 1 99 ? -3.682 -8.696 13.772 1.00 91.69 99 PHE A CA 1
ATOM 776 C C . PHE A 1 99 ? -4.347 -7.757 14.779 1.00 91.69 99 PHE A C 1
ATOM 778 O O . PHE A 1 99 ? -3.683 -7.293 15.697 1.00 91.69 99 PHE A O 1
ATOM 785 N N . LEU A 1 100 ? -5.661 -7.539 14.690 1.00 91.38 100 LEU A N 1
ATOM 786 C CA . LEU A 1 100 ? -6.384 -6.651 15.602 1.00 91.38 100 LEU A CA 1
ATOM 787 C C . LEU A 1 100 ? -6.310 -7.093 17.068 1.00 91.38 100 LEU A C 1
ATOM 789 O O . LEU A 1 100 ? -6.228 -6.239 17.953 1.00 91.38 100 LEU A O 1
ATOM 793 N N . HIS A 1 101 ? -6.320 -8.399 17.352 1.00 88.62 101 HIS A N 1
ATOM 794 C CA . HIS A 1 101 ? -6.152 -8.901 18.721 1.00 88.62 101 HIS A CA 1
ATOM 795 C C . HIS A 1 101 ? -4.758 -8.588 19.269 1.00 88.62 101 HIS A C 1
ATOM 797 O O . HIS A 1 101 ? -4.621 -8.151 20.413 1.00 88.62 101 HIS A O 1
ATOM 803 N N . VAL A 1 102 ? -3.728 -8.784 18.448 1.00 88.56 102 VAL A N 1
ATOM 804 C CA . VAL A 1 102 ? -2.330 -8.521 18.811 1.00 88.56 102 VAL A CA 1
ATOM 805 C C . VAL A 1 102 ? -2.087 -7.025 18.949 1.00 88.56 102 VAL A C 1
ATOM 807 O O . VAL A 1 102 ? -1.552 -6.582 19.960 1.00 88.56 102 VAL A O 1
ATOM 810 N N . PHE A 1 103 ? -2.572 -6.243 17.988 1.00 89.62 103 PHE A N 1
ATOM 811 C CA . PHE A 1 103 ? -2.489 -4.791 17.982 1.00 89.62 103 PHE A CA 1
ATOM 812 C C . PHE A 1 103 ? -3.171 -4.190 19.215 1.00 89.62 103 PHE A C 1
ATOM 814 O O . PHE A 1 103 ? -2.571 -3.371 19.899 1.00 89.62 103 PHE A O 1
ATOM 821 N N . SER A 1 104 ? -4.361 -4.676 19.595 1.00 90.12 104 SER A N 1
ATOM 822 C CA . SER A 1 104 ? -5.035 -4.246 20.835 1.00 90.12 104 SER A CA 1
ATOM 823 C C . SER A 1 104 ? -4.175 -4.465 22.082 1.00 90.12 104 SER A C 1
ATOM 825 O O . SER A 1 104 ? -4.175 -3.639 22.991 1.00 90.12 104 SER A O 1
ATOM 827 N N . ARG A 1 105 ? -3.466 -5.600 22.162 1.00 88.31 105 ARG A N 1
ATOM 828 C CA . ARG A 1 105 ? -2.564 -5.898 23.286 1.00 88.31 105 ARG A CA 1
ATOM 829 C C . ARG A 1 105 ? -1.333 -4.998 23.255 1.00 88.31 105 ARG A C 1
ATOM 831 O O . ARG A 1 105 ? -0.918 -4.529 24.308 1.00 88.31 105 ARG A O 1
ATOM 838 N N . ALA A 1 106 ? -0.792 -4.731 22.068 1.00 89.38 106 ALA A N 1
ATOM 839 C CA . ALA A 1 106 ? 0.331 -3.821 21.887 1.00 89.38 106 ALA A CA 1
ATOM 840 C C . ALA A 1 106 ? -0.030 -2.390 22.316 1.00 89.38 106 ALA A C 1
ATOM 842 O O . ALA A 1 106 ? 0.738 -1.780 23.050 1.00 89.38 106 ALA A O 1
ATOM 843 N N . VAL A 1 107 ? -1.219 -1.888 21.958 1.00 90.50 107 VAL A N 1
ATOM 844 C CA . VAL A 1 107 ? -1.706 -0.563 22.392 1.00 90.50 107 VAL A CA 1
ATOM 845 C C . VAL A 1 107 ? -1.790 -0.481 23.919 1.00 90.50 107 VAL A C 1
ATOM 847 O O . VAL A 1 107 ? -1.279 0.469 24.504 1.00 90.50 107 VAL A O 1
ATOM 850 N N . LYS A 1 108 ? -2.345 -1.505 24.581 1.00 89.62 108 LYS A N 1
ATOM 851 C CA . LYS A 1 108 ? -2.388 -1.572 26.055 1.00 89.62 108 LYS A CA 1
ATOM 852 C C . LYS A 1 108 ? -0.999 -1.649 26.690 1.00 89.62 108 LYS A C 1
ATOM 854 O O . LYS A 1 108 ? -0.756 -1.044 27.726 1.00 89.62 108 LYS A O 1
ATOM 859 N N . SER A 1 109 ? -0.081 -2.392 26.078 1.00 87.56 109 SER A N 1
ATOM 860 C CA . SER A 1 109 ? 1.309 -2.464 26.537 1.00 87.56 109 SER A CA 1
ATOM 861 C C . SER A 1 109 ? 2.022 -1.118 26.375 1.00 87.56 109 SER A C 1
ATOM 863 O O . SER A 1 109 ? 2.785 -0.729 27.259 1.00 87.56 109 SER A O 1
ATOM 865 N N . LEU A 1 110 ? 1.735 -0.368 25.306 1.00 90.06 110 LEU A N 1
ATOM 866 C CA . LEU A 1 110 ? 2.254 0.987 25.121 1.00 90.06 110 LEU A CA 1
ATOM 867 C C . LEU A 1 110 ? 1.718 1.943 26.189 1.00 90.06 110 LEU A C 1
ATOM 869 O O . LEU A 1 110 ? 2.492 2.710 26.748 1.00 90.06 110 LEU A O 1
ATOM 873 N N . GLU A 1 111 ? 0.423 1.872 26.495 1.00 90.12 111 GLU A N 1
ATOM 874 C CA . GLU A 1 111 ? -0.210 2.676 27.548 1.00 90.12 111 GLU A CA 1
ATOM 875 C C . GLU A 1 111 ? 0.458 2.473 28.916 1.00 90.12 111 GLU A C 1
ATOM 877 O O . GLU A 1 111 ? 0.663 3.432 29.651 1.00 90.12 111 GLU A O 1
ATOM 882 N N . GLN A 1 112 ? 0.835 1.232 29.239 1.00 89.81 112 GLN A N 1
ATOM 883 C CA . GLN A 1 112 ? 1.464 0.883 30.516 1.00 89.81 112 GLN A CA 1
ATOM 884 C C . GLN A 1 112 ? 2.960 1.205 30.564 1.00 89.81 112 GLN A C 1
ATOM 886 O O . GLN A 1 112 ? 3.467 1.634 31.596 1.00 89.81 112 GLN A O 1
ATOM 891 N N . SER A 1 113 ? 3.683 0.947 29.473 1.00 89.06 113 SER A N 1
ATOM 892 C CA . SER A 1 113 ? 5.144 1.078 29.437 1.00 89.06 113 SER A CA 1
ATOM 893 C C . SER A 1 113 ? 5.629 2.472 29.042 1.00 89.06 113 SER A C 1
ATOM 895 O O . SER A 1 113 ? 6.779 2.806 29.318 1.00 89.06 113 SER A O 1
ATOM 897 N N . GLY A 1 114 ? 4.811 3.256 28.332 1.00 86.12 114 GLY A N 1
ATOM 898 C CA . GLY A 1 114 ? 5.197 4.546 27.752 1.00 86.12 114 GLY A CA 1
ATOM 899 C C . GLY A 1 114 ? 6.294 4.470 26.677 1.00 86.12 114 GLY A C 1
ATOM 900 O O . GLY A 1 114 ? 6.722 5.504 26.173 1.00 86.12 114 GLY A O 1
ATOM 901 N N . SER A 1 115 ? 6.756 3.268 26.306 1.00 85.19 115 SER A N 1
ATOM 902 C CA . SER A 1 115 ? 7.936 3.051 25.462 1.00 85.19 115 SER A CA 1
ATOM 903 C C . SER A 1 115 ? 7.609 2.154 24.272 1.00 85.19 115 SER A C 1
ATOM 905 O O . SER A 1 115 ? 7.415 0.944 24.404 1.00 85.19 115 SER A O 1
ATOM 907 N N . VAL A 1 116 ? 7.607 2.741 23.073 1.00 81.94 116 VAL A N 1
ATOM 908 C CA . VAL A 1 116 ? 7.430 2.005 21.812 1.00 81.94 116 VAL A CA 1
ATOM 909 C C . VAL A 1 116 ? 8.512 0.926 21.610 1.00 81.94 116 VAL A C 1
ATOM 911 O O . VAL A 1 116 ? 8.138 -0.202 21.281 1.00 81.94 116 VAL A O 1
ATOM 914 N N . PRO A 1 117 ? 9.819 1.183 21.853 1.00 80.69 117 PRO A N 1
ATOM 915 C CA . PRO A 1 117 ? 10.849 0.144 21.756 1.00 80.69 117 PRO A CA 1
ATOM 916 C C . PRO A 1 117 ? 10.576 -1.073 22.644 1.00 80.69 117 PRO A C 1
ATOM 918 O O . PRO A 1 117 ? 10.776 -2.208 22.211 1.00 80.69 117 PRO A O 1
ATOM 921 N N . SER A 1 118 ? 10.062 -0.855 23.858 1.00 82.25 118 SER A N 1
ATOM 922 C CA . SER A 1 118 ? 9.720 -1.942 24.779 1.00 82.25 118 SER A CA 1
ATOM 923 C C . SER A 1 118 ? 8.600 -2.821 24.218 1.00 82.25 118 SER A C 1
ATOM 925 O O . SER A 1 118 ? 8.719 -4.044 24.239 1.00 82.25 118 SER A O 1
ATOM 927 N N . VAL A 1 119 ? 7.560 -2.214 23.631 1.00 82.81 119 VAL A N 1
ATOM 928 C CA . VAL A 1 119 ? 6.448 -2.936 22.984 1.00 82.81 119 VAL A CA 1
ATOM 929 C C . VAL A 1 119 ? 6.936 -3.781 21.805 1.00 82.81 119 VAL A C 1
ATOM 931 O O . VAL A 1 119 ? 6.509 -4.926 21.646 1.00 82.81 119 VAL A O 1
ATOM 934 N N . VAL A 1 120 ? 7.852 -3.250 20.990 1.00 79.56 120 VAL A N 1
ATOM 935 C CA . VAL A 1 120 ? 8.457 -3.996 19.872 1.00 79.56 120 VAL A CA 1
ATOM 936 C C . VAL A 1 120 ? 9.271 -5.175 20.385 1.00 79.56 120 VAL A C 1
ATOM 938 O O . VAL A 1 120 ? 9.095 -6.301 19.921 1.00 79.56 120 VAL A O 1
ATOM 941 N N . MET A 1 121 ? 10.139 -4.937 21.366 1.00 80.81 121 MET A N 1
ATOM 942 C CA . MET A 1 121 ? 10.994 -5.974 21.931 1.00 80.81 121 MET A CA 1
ATOM 943 C C . MET A 1 121 ? 10.167 -7.080 22.595 1.00 80.81 121 MET A C 1
ATOM 945 O O . MET A 1 121 ? 10.480 -8.260 22.446 1.00 80.81 121 MET A O 1
ATOM 949 N N . ASP A 1 122 ? 9.060 -6.724 23.250 1.00 81.06 122 ASP A N 1
ATOM 950 C CA . ASP A 1 122 ? 8.096 -7.680 23.785 1.00 81.06 122 ASP A CA 1
ATOM 951 C C . ASP A 1 122 ? 7.386 -8.476 22.687 1.00 81.06 122 ASP A C 1
ATOM 953 O O . ASP A 1 122 ? 7.221 -9.691 22.829 1.00 81.06 122 ASP A O 1
ATOM 957 N N . ALA A 1 123 ? 6.996 -7.845 21.577 1.00 74.94 123 ALA A N 1
ATOM 958 C CA . ALA A 1 123 ? 6.373 -8.536 20.448 1.00 74.94 123 ALA A CA 1
ATOM 959 C C . ALA A 1 123 ? 7.310 -9.577 19.805 1.00 74.94 123 ALA A C 1
ATOM 961 O O . ALA A 1 123 ? 6.846 -10.640 19.389 1.00 74.94 123 ALA A O 1
ATOM 962 N N . LEU A 1 124 ? 8.620 -9.310 19.785 1.00 75.62 124 LEU A N 1
ATOM 963 C CA . LEU A 1 124 ? 9.644 -10.196 19.219 1.00 75.62 124 LEU A CA 1
ATOM 964 C C . LEU A 1 124 ? 10.038 -11.372 20.131 1.00 75.62 124 LEU A C 1
ATOM 966 O O . LEU A 1 124 ? 10.733 -12.286 19.687 1.00 75.62 124 LEU A O 1
ATOM 970 N N . LYS A 1 125 ? 9.590 -11.410 21.394 1.00 80.50 125 LYS A N 1
ATOM 971 C CA . LYS A 1 125 ? 9.879 -12.540 22.295 1.00 80.50 125 LYS A CA 1
ATOM 972 C C . LYS A 1 125 ? 9.288 -13.839 21.737 1.00 80.50 125 LYS A C 1
ATOM 974 O O . LYS A 1 125 ? 8.091 -13.915 21.459 1.00 80.50 125 LYS A O 1
ATOM 979 N N . PHE A 1 126 ? 10.096 -14.903 21.683 1.00 65.81 126 PHE A N 1
ATOM 980 C CA . PHE A 1 126 ? 9.723 -16.215 21.120 1.00 65.81 126 PHE A CA 1
ATOM 981 C C . PHE A 1 126 ? 8.383 -16.758 21.650 1.00 65.81 126 PHE A C 1
ATOM 983 O O . PHE A 1 126 ? 7.550 -17.248 20.889 1.00 65.81 126 PHE A O 1
ATOM 990 N N . ARG A 1 127 ? 8.120 -16.585 22.953 1.00 75.19 127 ARG A N 1
ATOM 991 C CA . ARG A 1 127 ? 6.849 -16.964 23.595 1.00 75.19 127 ARG A CA 1
ATOM 992 C C . ARG A 1 127 ? 5.630 -16.281 22.964 1.00 75.19 127 ARG A C 1
ATOM 994 O O . ARG A 1 127 ? 4.580 -16.903 22.831 1.00 75.19 127 ARG A O 1
ATOM 1001 N N . ASN A 1 128 ? 5.750 -15.010 22.592 1.00 72.62 128 ASN A N 1
ATOM 1002 C CA . ASN A 1 128 ? 4.657 -14.237 22.008 1.00 72.62 128 ASN A CA 1
ATOM 1003 C C . ASN A 1 128 ? 4.448 -14.594 20.530 1.00 72.62 128 ASN A C 1
ATOM 1005 O O . ASN A 1 128 ? 3.304 -14.658 20.084 1.00 72.62 128 ASN A O 1
ATOM 1009 N N . ILE A 1 129 ? 5.524 -14.938 19.816 1.00 71.50 129 ILE A N 1
ATOM 1010 C CA . ILE A 1 129 ? 5.461 -15.481 18.451 1.00 71.50 129 ILE A CA 1
ATOM 1011 C C . ILE A 1 129 ? 4.769 -16.854 18.439 1.00 71.50 129 ILE A C 1
ATOM 1013 O O . ILE A 1 129 ? 3.945 -17.121 17.566 1.00 71.50 129 ILE A O 1
ATOM 1017 N N . HIS A 1 130 ? 5.043 -17.722 19.419 1.00 69.38 130 HIS A N 1
ATOM 1018 C CA . HIS A 1 130 ? 4.359 -19.015 19.528 1.00 69.38 130 HIS A CA 1
ATOM 1019 C C . HIS A 1 130 ? 2.861 -18.840 19.817 1.00 69.38 130 HIS A C 1
ATOM 1021 O O . HIS A 1 130 ? 2.021 -19.346 19.076 1.00 69.38 130 HIS A O 1
ATOM 1027 N N . LYS A 1 131 ? 2.518 -18.002 20.806 1.00 71.19 131 LYS A N 1
ATOM 1028 C CA . LYS A 1 131 ? 1.122 -17.657 21.124 1.00 71.19 131 LYS A CA 1
ATOM 1029 C C . LYS A 1 131 ? 0.376 -17.023 19.950 1.00 71.19 131 LYS A C 1
ATOM 1031 O O . LYS A 1 131 ? -0.838 -17.177 19.856 1.00 71.19 131 LYS A O 1
ATOM 1036 N N . PHE A 1 132 ? 1.063 -16.297 19.067 1.00 73.56 132 PHE A N 1
ATOM 1037 C CA . PHE A 1 132 ? 0.456 -15.760 17.849 1.00 73.56 132 PHE A CA 1
ATOM 1038 C C . PHE A 1 132 ? -0.073 -16.881 16.948 1.00 73.56 132 PHE A C 1
ATOM 1040 O O . PHE A 1 132 ? -1.205 -16.795 16.477 1.00 73.56 132 PHE A O 1
ATOM 1047 N N . LYS A 1 133 ? 0.715 -17.949 16.752 1.00 72.12 133 LYS A N 1
ATOM 1048 C CA . LYS A 1 133 ? 0.326 -19.100 15.922 1.00 72.12 133 LYS A CA 1
ATOM 1049 C C . LYS A 1 133 ? -0.861 -19.867 16.507 1.00 72.12 133 LYS A C 1
ATOM 1051 O O . LYS A 1 133 ? -1.732 -20.286 15.757 1.00 72.12 133 LYS A O 1
ATOM 1056 N N . GLU A 1 134 ? -0.925 -19.998 17.829 1.00 73.56 134 GLU A N 1
ATOM 1057 C CA . GLU A 1 134 ? -2.023 -20.691 18.520 1.00 73.56 134 GLU A CA 1
ATOM 1058 C C . GLU A 1 134 ? -3.346 -19.905 18.503 1.00 73.56 134 GLU A C 1
ATOM 1060 O O . GLU A 1 134 ? -4.414 -20.492 18.639 1.00 73.56 134 GLU A O 1
ATOM 1065 N N . ASN A 1 135 ? -3.296 -18.580 18.324 1.00 77.12 135 ASN A N 1
ATOM 1066 C CA . ASN A 1 135 ? -4.464 -17.693 18.398 1.00 77.12 135 ASN A CA 1
ATOM 1067 C C . ASN A 1 135 ? -4.877 -17.110 17.033 1.00 77.12 135 ASN A C 1
ATOM 1069 O O . ASN A 1 135 ? -5.484 -16.034 16.968 1.00 77.12 135 ASN A O 1
ATOM 1073 N N . ILE A 1 136 ? -4.551 -17.797 15.933 1.00 83.25 136 ILE A N 1
ATOM 1074 C CA . ILE A 1 136 ? -4.973 -17.371 14.594 1.00 83.25 136 ILE A CA 1
ATOM 1075 C C . ILE A 1 136 ? -6.503 -17.394 14.524 1.00 83.25 136 ILE A C 1
ATOM 1077 O O . ILE A 1 136 ? -7.144 -18.432 14.663 1.00 83.25 136 ILE A O 1
ATOM 1081 N N . THR A 1 137 ? -7.088 -16.223 14.286 1.00 83.00 137 THR A N 1
ATOM 1082 C CA . THR A 1 137 ? -8.531 -16.038 14.150 1.00 83.00 137 THR A CA 1
ATOM 1083 C C . THR A 1 137 ? -8.854 -15.685 12.703 1.00 83.00 137 THR A C 1
ATOM 1085 O O . THR A 1 137 ? -8.423 -14.649 12.197 1.00 83.00 137 THR A O 1
ATOM 1088 N N . LEU A 1 138 ? -9.632 -16.537 12.037 1.00 85.19 138 LEU A N 1
ATOM 1089 C CA . LEU A 1 138 ? -10.067 -16.319 10.657 1.00 85.19 138 LEU A CA 1
ATOM 1090 C C . LEU A 1 138 ? -11.327 -15.437 10.588 1.00 85.19 138 LEU A C 1
ATOM 1092 O O . LEU A 1 138 ? -12.124 -15.414 11.534 1.00 85.19 138 LEU A O 1
ATOM 1096 N N . PRO A 1 139 ? -11.547 -14.713 9.473 1.00 83.56 139 PRO A N 1
ATOM 1097 C CA . PRO A 1 139 ? -12.751 -13.920 9.283 1.00 83.56 139 PRO A CA 1
ATOM 1098 C C . PRO A 1 139 ? -13.978 -14.834 9.265 1.00 83.56 139 PRO A C 1
ATOM 1100 O O . PRO A 1 139 ? -14.039 -15.810 8.521 1.00 83.56 139 PRO A O 1
ATOM 1103 N N . SER A 1 140 ? -14.990 -14.503 10.067 1.00 86.19 140 SER A N 1
ATOM 1104 C CA . SER A 1 140 ? -16.259 -15.236 10.072 1.00 86.19 140 SER A CA 1
ATOM 1105 C C . SER A 1 140 ? -17.348 -14.468 9.324 1.00 86.19 140 SER A C 1
ATOM 1107 O O . SER A 1 140 ? -17.380 -13.237 9.333 1.00 86.19 140 SER A O 1
ATOM 1109 N N . LYS A 1 141 ? -18.313 -15.185 8.727 1.00 82.69 141 LYS A N 1
ATOM 1110 C CA . LYS A 1 141 ? -19.460 -14.566 8.027 1.00 82.69 141 LYS A CA 1
ATOM 1111 C C . LYS A 1 141 ? -20.230 -13.585 8.921 1.00 82.69 141 LYS A C 1
ATOM 1113 O O . LYS A 1 141 ? -20.713 -12.566 8.441 1.00 82.69 141 LYS A O 1
ATOM 1118 N N . LYS A 1 142 ? -20.291 -13.848 10.232 1.00 84.62 142 LYS A N 1
ATOM 1119 C CA . LYS A 1 142 ? -20.919 -12.960 11.224 1.00 84.62 142 LYS A CA 1
ATOM 1120 C C . LYS A 1 142 ? -20.225 -11.596 11.327 1.00 84.62 142 LYS A C 1
ATOM 1122 O O . LYS A 1 142 ? -20.870 -10.623 11.688 1.00 84.62 142 LYS A O 1
ATOM 1127 N N . MET A 1 143 ? -18.933 -11.500 11.001 1.00 84.25 143 MET A N 1
ATOM 1128 C CA . MET A 1 143 ? -18.187 -10.240 11.074 1.00 84.25 143 MET A CA 1
ATOM 1129 C C . MET A 1 143 ? -18.554 -9.265 9.957 1.00 84.25 143 MET A C 1
ATOM 1131 O O . MET A 1 143 ? -18.434 -8.062 10.165 1.00 84.25 143 MET A O 1
ATOM 1135 N N . VAL A 1 144 ? -18.984 -9.770 8.802 1.00 87.25 144 VAL A N 1
ATOM 1136 C CA . VAL A 1 144 ? -19.299 -8.954 7.619 1.00 87.25 144 VAL A CA 1
ATOM 1137 C C . VAL A 1 144 ? -20.796 -8.871 7.327 1.00 87.25 144 VAL A C 1
ATOM 1139 O O . VAL A 1 144 ? -21.239 -7.969 6.618 1.00 87.25 144 VAL A O 1
ATOM 1142 N N . LYS A 1 145 ? -21.597 -9.787 7.883 1.00 87.69 145 LYS A N 1
ATOM 1143 C CA . LYS A 1 145 ? -23.050 -9.793 7.705 1.00 87.69 145 LYS A CA 1
ATOM 1144 C C . LYS A 1 145 ? -23.673 -8.544 8.334 1.00 87.69 145 LYS A C 1
ATOM 1146 O O . LYS A 1 145 ? -23.431 -8.253 9.500 1.00 87.69 145 LYS A O 1
ATOM 1151 N N . GLY A 1 146 ? -24.504 -7.847 7.561 1.00 87.56 146 GLY A N 1
ATOM 1152 C CA . GLY A 1 146 ? -25.238 -6.664 8.022 1.00 87.56 146 GLY A CA 1
ATOM 1153 C C . GLY A 1 146 ? -24.429 -5.365 8.026 1.00 87.56 146 GLY A C 1
ATOM 1154 O O . GLY A 1 146 ? -24.939 -4.354 8.498 1.00 87.56 146 GLY A O 1
ATOM 1155 N N . LEU A 1 147 ? -23.198 -5.360 7.498 1.00 92.88 147 LEU A N 1
ATOM 1156 C CA . LEU A 1 147 ? -22.428 -4.124 7.382 1.00 92.88 147 LEU A CA 1
ATOM 1157 C C . LEU A 1 147 ? -23.054 -3.169 6.348 1.00 92.88 147 LEU A C 1
ATOM 1159 O O . LEU A 1 147 ? -23.463 -3.609 5.268 1.00 92.88 147 LEU A O 1
ATOM 1163 N N . PRO A 1 148 ? -23.102 -1.856 6.635 1.00 93.06 148 PRO A N 1
ATOM 1164 C CA . PRO A 1 148 ? -23.747 -0.864 5.778 1.00 93.06 148 PRO A CA 1
ATOM 1165 C C . PRO A 1 148 ? -22.853 -0.444 4.599 1.00 93.06 148 PRO A C 1
ATOM 1167 O O . PRO A 1 148 ? -22.549 0.733 4.417 1.00 93.06 148 PRO A O 1
ATOM 1170 N N . PHE A 1 149 ? -22.452 -1.399 3.754 1.00 92.69 149 PHE A N 1
ATOM 1171 C CA . PHE A 1 149 ? -21.542 -1.166 2.622 1.00 92.69 149 PHE A CA 1
ATOM 1172 C C . PHE A 1 149 ? -22.020 -0.067 1.663 1.00 92.69 149 PHE A C 1
ATOM 1174 O O . PHE A 1 149 ? -21.205 0.687 1.145 1.00 92.69 149 PHE A O 1
ATOM 1181 N N . LYS A 1 150 ? -23.341 0.085 1.491 1.00 90.88 150 LYS A N 1
ATOM 1182 C CA . LYS A 1 150 ? -23.948 1.130 0.648 1.00 90.88 150 LYS A CA 1
ATOM 1183 C C . LYS A 1 150 ? -23.678 2.562 1.133 1.00 90.88 150 LYS A C 1
ATOM 1185 O O . LYS A 1 150 ? -23.856 3.495 0.364 1.00 90.88 150 LYS A O 1
ATOM 1190 N N . ARG A 1 151 ? -23.278 2.752 2.398 1.00 90.44 151 ARG A N 1
ATOM 1191 C CA . ARG A 1 151 ? -22.944 4.072 2.967 1.00 90.44 151 ARG A CA 1
ATOM 1192 C C . ARG A 1 151 ? -21.500 4.498 2.701 1.00 90.44 151 ARG A C 1
ATOM 1194 O O . ARG A 1 151 ? -21.118 5.597 3.104 1.00 90.44 151 ARG A O 1
ATOM 1201 N N . ILE A 1 152 ? -20.688 3.627 2.100 1.00 93.38 152 ILE A N 1
ATOM 1202 C CA . ILE A 1 152 ? -19.302 3.928 1.747 1.00 93.38 152 ILE A CA 1
ATOM 1203 C C . ILE A 1 152 ? -19.275 4.419 0.293 1.00 93.38 152 ILE A C 1
ATOM 1205 O O . ILE A 1 152 ? -19.752 3.693 -0.580 1.00 93.38 152 ILE A O 1
ATOM 1209 N N . PRO A 1 153 ? -18.744 5.626 0.014 1.00 93.00 153 PRO A N 1
ATOM 1210 C CA . PRO A 1 153 ? -18.736 6.189 -1.335 1.00 93.00 153 PRO A CA 1
ATOM 1211 C C . PRO A 1 153 ? -17.993 5.287 -2.322 1.00 93.00 153 PRO A C 1
ATOM 1213 O O . PRO A 1 153 ? -16.853 4.895 -2.067 1.00 93.00 153 PRO A O 1
ATOM 1216 N N . SER A 1 154 ? -18.611 4.970 -3.457 1.00 93.62 154 SER A N 1
ATOM 1217 C CA . SER A 1 154 ? -18.008 4.080 -4.457 1.00 93.62 154 SER A CA 1
ATOM 1218 C C . SER A 1 154 ? -16.785 4.708 -5.133 1.00 93.62 154 SER A C 1
ATOM 1220 O O . SER A 1 154 ? -15.815 4.017 -5.441 1.00 93.62 154 SER A O 1
ATOM 1222 N N . GLU A 1 155 ? -16.777 6.036 -5.252 1.00 94.19 155 GLU A N 1
ATOM 1223 C CA . GLU A 1 155 ? -15.694 6.831 -5.827 1.00 94.19 155 GLU A CA 1
ATOM 1224 C C . GLU A 1 155 ? -14.433 6.725 -4.967 1.00 94.19 155 GLU A C 1
ATOM 1226 O O . GLU A 1 155 ? -13.326 6.653 -5.493 1.00 94.19 155 GLU A O 1
ATOM 1231 N N . LEU A 1 156 ? -14.598 6.659 -3.638 1.00 94.88 156 LEU A N 1
ATOM 1232 C CA . LEU A 1 156 ? -13.491 6.428 -2.708 1.00 94.88 156 LEU A CA 1
ATOM 1233 C C . LEU A 1 156 ? -12.844 5.063 -2.967 1.00 94.88 156 LEU A C 1
ATOM 1235 O O . LEU A 1 156 ? -11.623 4.947 -2.955 1.00 94.88 156 LEU A O 1
ATOM 1239 N N . LEU A 1 157 ? -13.654 4.036 -3.219 1.00 96.56 157 LEU A N 1
ATOM 1240 C CA . LEU A 1 157 ? -13.177 2.672 -3.439 1.00 96.56 157 LEU A CA 1
ATOM 1241 C C . LEU A 1 157 ? -12.501 2.515 -4.799 1.00 96.56 157 LEU A C 1
ATOM 1243 O O . LEU A 1 157 ? -11.430 1.917 -4.875 1.00 96.56 157 LEU A O 1
ATOM 1247 N N . ALA A 1 158 ? -13.094 3.082 -5.851 1.00 97.00 158 ALA A N 1
ATOM 1248 C CA . ALA A 1 158 ? -12.511 3.090 -7.187 1.00 97.00 158 ALA A CA 1
ATOM 1249 C C . ALA A 1 158 ? -11.161 3.819 -7.192 1.00 97.00 158 ALA A C 1
ATOM 1251 O O . ALA A 1 158 ? -10.170 3.286 -7.694 1.00 97.00 158 ALA A O 1
ATOM 1252 N N . LEU A 1 159 ? -11.095 4.991 -6.552 1.00 96.44 159 LEU A N 1
ATOM 1253 C CA . LEU A 1 159 ? -9.853 5.742 -6.422 1.00 96.44 159 LEU A CA 1
ATOM 1254 C C . LEU A 1 159 ? -8.814 4.978 -5.595 1.00 96.44 159 LEU A C 1
ATOM 1256 O O . LEU A 1 159 ? -7.655 4.910 -5.989 1.00 96.44 159 LEU A O 1
ATOM 1260 N N . ASN A 1 160 ? -9.225 4.347 -4.494 1.00 97.06 160 ASN A N 1
ATOM 1261 C CA . ASN A 1 160 ? -8.333 3.532 -3.675 1.00 97.06 160 ASN A CA 1
ATOM 1262 C C . ASN A 1 160 ? -7.746 2.345 -4.445 1.00 97.06 160 ASN A C 1
ATOM 1264 O O . ASN A 1 160 ? -6.552 2.071 -4.330 1.00 97.06 160 ASN A O 1
ATOM 1268 N N . ALA A 1 161 ? -8.559 1.660 -5.252 1.00 97.75 161 ALA A N 1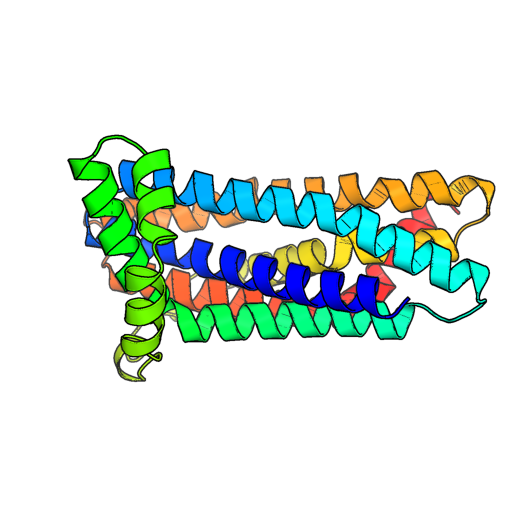
ATOM 1269 C CA . ALA A 1 161 ? -8.092 0.576 -6.107 1.00 97.75 161 ALA A CA 1
ATOM 1270 C C . ALA A 1 161 ? -7.098 1.083 -7.162 1.00 97.75 161 ALA A C 1
ATOM 1272 O O . ALA A 1 161 ? -6.023 0.505 -7.312 1.00 97.75 161 ALA A O 1
ATOM 1273 N N . LEU A 1 162 ? -7.410 2.192 -7.839 1.00 96.56 162 LEU A N 1
ATOM 1274 C CA . LEU A 1 162 ? -6.535 2.782 -8.852 1.00 96.56 162 LEU A CA 1
ATOM 1275 C C . L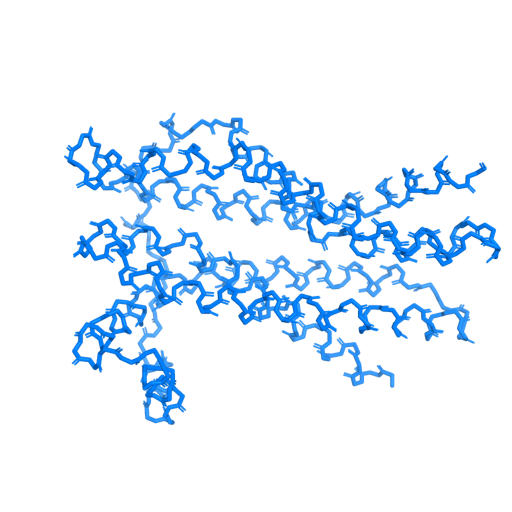EU A 1 162 ? -5.189 3.219 -8.261 1.00 96.56 162 LEU A C 1
ATOM 1277 O O . LEU A 1 162 ? -4.141 2.818 -8.761 1.00 96.56 162 LEU A O 1
ATOM 1281 N N . VAL A 1 163 ? -5.215 3.995 -7.174 1.00 96.25 163 VAL A N 1
ATOM 1282 C CA . VAL A 1 163 ? -4.006 4.479 -6.492 1.00 96.25 163 VAL A CA 1
ATOM 1283 C C . VAL A 1 163 ? -3.180 3.311 -5.969 1.00 96.25 163 VAL A C 1
ATOM 1285 O O . VAL A 1 163 ? -1.971 3.291 -6.169 1.00 96.25 163 VAL A O 1
ATOM 1288 N N . THR A 1 164 ? -3.819 2.295 -5.378 1.00 96.25 164 THR A N 1
ATOM 1289 C CA . THR A 1 164 ? -3.121 1.072 -4.952 1.00 96.25 164 THR A CA 1
ATOM 1290 C C . THR A 1 164 ? -2.463 0.367 -6.136 1.00 96.25 164 THR A C 1
ATOM 1292 O O . THR A 1 164 ? -1.327 -0.090 -6.017 1.00 96.25 164 THR A O 1
ATOM 1295 N N . GLY A 1 165 ? -3.150 0.278 -7.277 1.00 96.81 165 GLY A N 1
ATOM 1296 C CA . GLY A 1 165 ? -2.603 -0.316 -8.492 1.00 96.81 165 GLY A CA 1
ATOM 1297 C C . GLY A 1 165 ? -1.353 0.414 -8.959 1.00 96.81 165 GLY A C 1
ATOM 1298 O O . GLY A 1 165 ? -0.309 -0.218 -9.086 1.00 96.81 165 GLY A O 1
ATOM 1299 N N . VAL A 1 166 ? -1.432 1.741 -9.112 1.00 95.50 166 VAL A N 1
ATOM 1300 C CA . VAL A 1 166 ? -0.297 2.601 -9.493 1.00 95.50 166 VAL A CA 1
ATOM 1301 C C . VAL A 1 166 ? 0.853 2.484 -8.492 1.00 95.50 166 VAL A C 1
ATOM 1303 O O . VAL A 1 166 ? 1.997 2.309 -8.902 1.00 95.50 166 VAL A O 1
ATOM 1306 N N . TYR A 1 167 ? 0.560 2.506 -7.192 1.00 92.06 167 TYR A N 1
ATOM 1307 C CA . TYR A 1 167 ? 1.554 2.346 -6.131 1.00 92.06 167 TYR A CA 1
ATOM 1308 C C . TYR A 1 167 ? 2.279 0.995 -6.217 1.00 92.06 167 TYR A C 1
ATOM 1310 O O . TYR A 1 167 ? 3.499 0.936 -6.121 1.00 92.06 167 TYR A O 1
ATOM 1318 N N . THR A 1 168 ? 1.539 -0.084 -6.491 1.00 94.94 168 THR A N 1
ATOM 1319 C CA . THR A 1 168 ? 2.089 -1.446 -6.604 1.00 94.94 168 THR A CA 1
ATOM 1320 C C . THR A 1 168 ? 3.0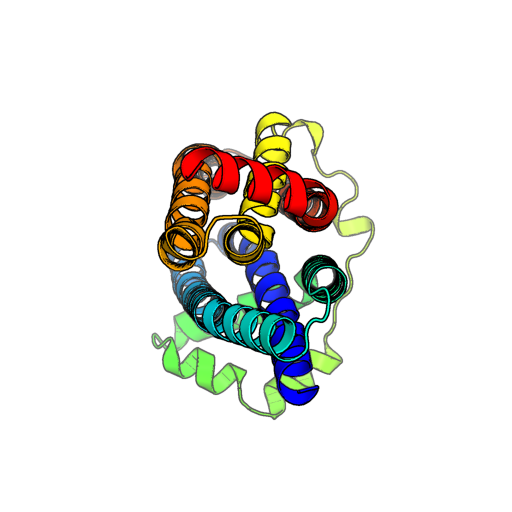57 -1.578 -7.780 1.00 94.94 168 THR A C 1
ATOM 1322 O O . THR A 1 168 ? 4.049 -2.290 -7.681 1.00 94.94 168 THR A O 1
ATOM 1325 N N . ILE A 1 169 ? 2.779 -0.915 -8.905 1.00 96.31 169 ILE A N 1
ATOM 1326 C CA . ILE A 1 169 ? 3.521 -1.095 -10.165 1.00 96.31 169 ILE A CA 1
ATOM 1327 C C . ILE A 1 169 ? 4.441 0.061 -10.533 1.00 96.31 169 ILE A C 1
ATOM 1329 O O . ILE A 1 169 ? 5.174 -0.069 -11.509 1.00 96.31 169 ILE A O 1
ATOM 1333 N N . GLY A 1 170 ? 4.427 1.176 -9.802 1.00 95.44 170 GLY A N 1
ATOM 1334 C CA . GLY A 1 170 ? 5.108 2.409 -10.203 1.00 95.44 170 GLY A CA 1
ATOM 1335 C C . GLY A 1 170 ? 6.607 2.225 -10.441 1.00 95.44 170 GLY A C 1
ATOM 1336 O O . GLY A 1 170 ? 7.102 2.545 -11.520 1.00 95.44 170 GLY A O 1
ATOM 1337 N N . VAL A 1 171 ? 7.309 1.618 -9.478 1.00 95.44 171 VAL A N 1
ATOM 1338 C CA . VAL A 1 171 ? 8.747 1.314 -9.600 1.00 95.44 171 VAL A CA 1
ATOM 1339 C C . VAL A 1 171 ? 9.005 0.331 -10.743 1.00 95.44 171 VAL A C 1
ATOM 1341 O O . VAL A 1 171 ? 9.846 0.583 -11.602 1.00 95.44 171 VAL A O 1
ATOM 1344 N N . MET A 1 172 ? 8.240 -0.762 -10.799 1.00 96.62 172 MET A N 1
ATOM 1345 C CA . MET A 1 172 ? 8.393 -1.790 -11.835 1.00 96.62 172 MET A CA 1
ATOM 1346 C C . MET A 1 172 ? 8.147 -1.242 -13.245 1.00 96.62 172 MET A C 1
ATOM 1348 O O . MET A 1 172 ? 8.846 -1.621 -14.178 1.00 96.62 172 MET A O 1
ATOM 1352 N N . SER A 1 173 ? 7.186 -0.331 -13.403 1.00 97.69 173 SER A N 1
ATOM 1353 C CA . SER A 1 173 ? 6.845 0.280 -14.691 1.00 97.69 173 SER A CA 1
ATOM 1354 C C . SER A 1 173 ? 7.922 1.246 -15.159 1.00 97.69 173 SER A C 1
ATOM 1356 O O . SER A 1 173 ? 8.282 1.216 -16.329 1.00 97.69 173 SER A O 1
ATOM 1358 N N . ALA A 1 174 ? 8.473 2.063 -14.258 1.00 97.25 174 ALA A N 1
ATOM 1359 C CA . ALA A 1 174 ? 9.591 2.957 -14.564 1.00 97.25 174 ALA A CA 1
ATOM 1360 C C . ALA A 1 174 ? 10.851 2.183 -14.960 1.00 97.25 174 ALA A C 1
ATOM 1362 O O . ALA A 1 174 ? 11.528 2.517 -15.930 1.00 97.25 174 ALA A O 1
ATOM 1363 N N . TYR A 1 175 ? 11.132 1.093 -14.252 1.00 96.38 175 TYR A N 1
ATOM 1364 C CA . TYR A 1 175 ? 12.288 0.251 -14.538 1.00 96.38 175 TYR A CA 1
ATOM 1365 C C . TYR A 1 175 ? 12.110 -0.537 -15.837 1.00 96.38 175 TYR A C 1
ATOM 1367 O O . TYR A 1 175 ? 13.048 -0.657 -16.617 1.00 96.38 175 TYR A O 1
ATOM 1375 N N . TYR A 1 176 ? 10.893 -1.001 -16.124 1.00 96.94 176 TYR A N 1
ATOM 1376 C CA . TYR A 1 176 ? 10.576 -1.607 -17.413 1.00 96.94 176 TYR A CA 1
ATOM 1377 C C . TYR A 1 176 ? 10.637 -0.586 -18.560 1.00 96.94 176 TYR A C 1
ATOM 1379 O O . TYR A 1 176 ? 11.171 -0.896 -19.621 1.00 96.94 176 TYR A O 1
ATOM 1387 N N . ALA A 1 177 ? 10.171 0.650 -18.348 1.00 96.88 177 ALA A N 1
ATOM 1388 C CA . ALA A 1 177 ? 10.271 1.735 -19.325 1.00 96.88 177 ALA A CA 1
ATOM 1389 C C . ALA A 1 177 ? 11.727 2.071 -19.677 1.00 96.88 177 ALA A C 1
ATOM 1391 O O . ALA A 1 177 ? 12.024 2.329 -20.841 1.00 96.88 177 ALA A O 1
ATOM 1392 N N . ALA A 1 178 ? 12.651 1.978 -18.715 1.00 95.56 178 ALA A N 1
ATOM 1393 C CA . ALA A 1 178 ? 14.083 2.152 -18.959 1.00 95.56 178 ALA A CA 1
ATOM 1394 C C . ALA A 1 178 ? 14.666 1.134 -19.964 1.00 95.56 178 ALA A C 1
ATOM 1396 O O . ALA A 1 178 ? 15.723 1.380 -20.537 1.00 95.56 178 ALA A O 1
ATOM 1397 N N . LEU A 1 179 ? 13.991 0.009 -20.221 1.00 93.62 179 LEU A N 1
ATOM 1398 C CA . LEU A 1 179 ? 14.387 -0.954 -21.257 1.00 93.62 179 LEU A CA 1
ATOM 1399 C C . LEU A 1 179 ? 13.861 -0.592 -22.650 1.00 93.62 179 LEU A C 1
ATOM 1401 O O . LEU A 1 179 ? 14.374 -1.102 -23.641 1.00 93.62 179 LEU A O 1
ATOM 1405 N N . LEU A 1 180 ? 12.829 0.250 -22.716 1.00 94.31 180 LEU A N 1
ATOM 1406 C CA . LEU A 1 180 ? 12.106 0.604 -23.939 1.00 94.31 180 LEU A CA 1
ATOM 1407 C C . LEU A 1 180 ? 12.550 1.951 -24.531 1.00 94.31 180 LEU A C 1
ATOM 1409 O O . LEU A 1 180 ? 12.232 2.235 -25.681 1.00 94.31 180 LEU A O 1
ATOM 1413 N N . VAL A 1 181 ? 13.245 2.780 -23.747 1.00 95.38 181 VAL A N 1
ATOM 1414 C CA . VAL A 1 181 ? 13.810 4.068 -24.183 1.00 95.38 181 VAL A CA 1
ATOM 1415 C C . VAL A 1 181 ? 15.247 3.919 -24.689 1.00 95.38 181 VAL A C 1
ATOM 1417 O O . VAL A 1 181 ? 15.944 2.947 -24.370 1.00 95.38 181 VAL A O 1
ATOM 1420 N N . ASP A 1 182 ? 15.718 4.935 -25.415 1.00 93.62 182 ASP A N 1
ATOM 1421 C CA . ASP A 1 182 ? 17.116 5.044 -25.837 1.00 93.62 182 ASP A CA 1
ATOM 1422 C C . ASP A 1 182 ? 18.087 4.999 -24.650 1.00 93.62 182 ASP A C 1
ATOM 1424 O O . ASP A 1 182 ? 17.782 5.432 -23.534 1.00 93.62 182 ASP A O 1
ATOM 1428 N N . THR A 1 183 ? 19.304 4.507 -24.900 1.00 90.25 183 THR A N 1
ATOM 1429 C CA . THR A 1 183 ? 20.343 4.294 -23.875 1.00 90.25 183 THR A CA 1
ATOM 1430 C C . THR A 1 183 ? 20.646 5.549 -23.054 1.00 90.25 183 THR A C 1
ATOM 1432 O O . THR A 1 183 ? 20.851 5.444 -21.845 1.00 90.25 183 THR A O 1
ATOM 1435 N N . GLN A 1 184 ? 20.598 6.728 -23.678 1.00 93.81 184 GLN A N 1
ATOM 1436 C CA . GLN A 1 184 ? 20.810 8.025 -23.028 1.00 93.81 184 GLN A CA 1
ATOM 1437 C C . GLN A 1 184 ? 19.719 8.403 -22.008 1.00 93.81 184 GLN A C 1
ATOM 1439 O O . GLN A 1 184 ? 19.992 9.134 -21.059 1.00 93.81 184 GLN A O 1
ATOM 1444 N N . HIS A 1 185 ? 18.498 7.873 -22.150 1.00 94.88 185 HIS A N 1
ATOM 1445 C CA . HIS A 1 185 ? 17.347 8.224 -21.311 1.00 94.88 185 HIS A CA 1
ATOM 1446 C C . HIS A 1 185 ? 17.040 7.198 -20.213 1.00 94.88 185 HIS A C 1
ATOM 1448 O O . HIS A 1 185 ? 16.189 7.453 -19.359 1.00 94.88 185 HIS A O 1
ATOM 1454 N N . ARG A 1 186 ? 17.730 6.052 -20.176 1.00 94.19 186 ARG A N 1
ATOM 1455 C CA . ARG A 1 186 ? 17.421 4.952 -19.239 1.00 94.19 186 ARG A CA 1
ATOM 1456 C C . ARG A 1 186 ? 17.441 5.375 -17.775 1.00 94.19 186 ARG A C 1
ATOM 1458 O O . ARG A 1 186 ? 16.531 5.031 -17.024 1.00 94.19 186 ARG A O 1
ATOM 1465 N N . LEU A 1 187 ? 18.460 6.143 -17.379 1.00 94.50 187 LEU A N 1
ATOM 1466 C CA . LEU A 1 187 ? 18.580 6.630 -16.005 1.00 94.50 187 LEU A CA 1
ATOM 1467 C C . LEU A 1 187 ? 17.392 7.530 -15.644 1.00 94.50 187 LEU A C 1
ATOM 1469 O O . LEU A 1 187 ? 16.750 7.311 -14.618 1.00 94.50 187 LEU A O 1
ATOM 1473 N N . ALA A 1 188 ? 17.050 8.477 -16.519 1.00 95.44 188 ALA A N 1
ATOM 1474 C CA . ALA A 1 188 ? 15.925 9.385 -16.317 1.00 95.44 188 ALA A CA 1
ATOM 1475 C C . ALA A 1 188 ? 14.580 8.637 -16.247 1.00 95.44 188 ALA A C 1
ATOM 1477 O O . ALA A 1 188 ? 13.809 8.867 -15.317 1.00 95.44 188 ALA A O 1
ATOM 1478 N N . ALA A 1 189 ? 14.340 7.684 -17.155 1.00 96.31 189 ALA A N 1
ATOM 1479 C CA . ALA A 1 189 ? 13.134 6.855 -17.163 1.00 96.31 189 ALA A CA 1
ATOM 1480 C C . ALA A 1 189 ? 13.001 5.995 -15.895 1.00 96.31 189 ALA A C 1
ATOM 1482 O O . ALA A 1 189 ? 11.917 5.888 -15.322 1.00 96.31 189 ALA A O 1
ATOM 1483 N N . SER A 1 190 ? 14.107 5.424 -15.401 1.00 95.19 190 SER A N 1
ATOM 1484 C CA . SER A 1 190 ? 14.100 4.679 -14.136 1.00 95.19 190 SER A CA 1
ATOM 1485 C C . SER A 1 190 ? 13.819 5.587 -12.928 1.00 95.19 190 SER A C 1
ATOM 1487 O O . SER A 1 190 ? 13.082 5.200 -12.018 1.00 95.19 190 SER A O 1
ATOM 1489 N N . ALA A 1 191 ? 14.329 6.825 -12.941 1.00 95.44 191 ALA A N 1
ATOM 1490 C CA . ALA A 1 191 ? 14.115 7.812 -11.886 1.00 95.44 191 ALA A CA 1
ATOM 1491 C C . ALA A 1 191 ? 12.659 8.314 -11.817 1.00 95.44 191 ALA A C 1
ATOM 1493 O O . ALA A 1 191 ? 12.206 8.736 -10.748 1.00 95.44 191 ALA A O 1
ATOM 1494 N N . SER A 1 192 ? 11.877 8.185 -12.898 1.00 95.56 192 SER A N 1
ATOM 1495 C CA . SER A 1 192 ? 10.436 8.484 -12.901 1.00 95.56 192 SER A CA 1
ATOM 1496 C C . SER A 1 192 ? 9.643 7.652 -11.883 1.00 95.56 192 SER A C 1
ATOM 1498 O O . SER A 1 192 ? 8.541 8.049 -11.504 1.00 95.56 192 SER A O 1
ATOM 1500 N N . ALA A 1 193 ? 10.203 6.543 -11.378 1.00 94.00 193 ALA A N 1
ATOM 1501 C CA . ALA A 1 193 ? 9.641 5.773 -10.268 1.00 94.00 193 ALA A CA 1
ATOM 1502 C C . ALA A 1 193 ? 9.296 6.659 -9.057 1.00 94.00 193 ALA A C 1
ATOM 1504 O O . ALA A 1 193 ? 8.219 6.524 -8.472 1.00 94.00 193 ALA A O 1
ATOM 1505 N N . GLY A 1 194 ? 10.188 7.595 -8.705 1.00 92.25 194 GLY A N 1
ATOM 1506 C CA . GLY A 1 194 ? 9.987 8.512 -7.582 1.00 92.25 194 GLY A CA 1
ATOM 1507 C C . GLY A 1 194 ? 8.817 9.468 -7.814 1.00 92.25 194 GLY A C 1
ATOM 1508 O O . GLY A 1 194 ? 8.026 9.706 -6.900 1.00 92.25 194 GLY A O 1
ATOM 1509 N N . ILE A 1 195 ? 8.656 9.950 -9.049 1.00 92.44 195 ILE A N 1
ATOM 1510 C CA . ILE A 1 195 ? 7.551 10.832 -9.448 1.00 92.44 195 ILE A CA 1
ATOM 1511 C C . ILE A 1 195 ? 6.220 10.087 -9.339 1.00 92.44 195 ILE A C 1
ATOM 1513 O O . ILE A 1 195 ? 5.287 10.594 -8.720 1.00 92.44 195 ILE A O 1
ATOM 1517 N N . ILE A 1 196 ? 6.141 8.867 -9.879 1.00 92.19 196 ILE A N 1
ATOM 1518 C CA . ILE A 1 196 ? 4.917 8.053 -9.845 1.00 92.19 196 ILE A CA 1
ATOM 1519 C C . ILE A 1 196 ? 4.507 7.749 -8.405 1.00 92.19 196 ILE A C 1
ATOM 1521 O O . ILE A 1 196 ? 3.340 7.913 -8.049 1.00 92.19 196 ILE A O 1
ATOM 1525 N N . ASN A 1 197 ? 5.463 7.354 -7.562 1.00 90.69 197 ASN A N 1
ATOM 1526 C CA . ASN A 1 197 ? 5.194 7.064 -6.158 1.00 90.69 197 ASN A CA 1
ATOM 1527 C C . ASN A 1 197 ? 4.725 8.317 -5.396 1.00 90.69 197 ASN A C 1
ATOM 1529 O O . ASN A 1 197 ? 3.741 8.284 -4.659 1.00 90.69 197 ASN A O 1
ATOM 1533 N N . THR A 1 198 ? 5.391 9.451 -5.622 1.00 91.75 198 THR A N 1
ATOM 1534 C CA . THR A 1 198 ? 5.021 10.730 -5.001 1.00 91.75 198 THR A CA 1
ATOM 1535 C C . THR A 1 198 ? 3.626 11.172 -5.434 1.00 91.75 198 THR A C 1
ATOM 1537 O O . THR A 1 198 ? 2.811 11.538 -4.591 1.00 91.75 198 THR A O 1
ATOM 1540 N N . ALA A 1 199 ? 3.306 11.069 -6.725 1.00 92.31 199 ALA A N 1
ATOM 1541 C CA . ALA A 1 199 ? 1.982 11.384 -7.246 1.00 92.31 199 ALA A CA 1
ATOM 1542 C C . ALA A 1 199 ? 0.897 10.487 -6.628 1.00 92.31 199 ALA A C 1
ATOM 1544 O O . ALA A 1 199 ? -0.133 10.993 -6.185 1.00 92.31 199 ALA A O 1
ATOM 1545 N N . ALA A 1 200 ? 1.138 9.175 -6.528 1.00 92.19 200 ALA A N 1
ATOM 1546 C CA . ALA A 1 200 ? 0.213 8.245 -5.882 1.00 92.19 200 ALA A CA 1
ATOM 1547 C C . ALA A 1 200 ? -0.042 8.618 -4.410 1.00 92.19 200 ALA A C 1
ATOM 1549 O O . ALA A 1 200 ? -1.198 8.663 -3.983 1.00 92.19 200 ALA A O 1
ATOM 1550 N N . ASN A 1 201 ? 1.010 8.958 -3.659 1.00 91.12 201 ASN A N 1
ATOM 1551 C CA . ASN A 1 201 ? 0.893 9.407 -2.269 1.00 91.12 201 ASN A CA 1
ATOM 1552 C C . ASN A 1 201 ? 0.120 10.725 -2.137 1.00 91.12 201 ASN A C 1
ATOM 1554 O O . ASN A 1 201 ? -0.723 10.847 -1.252 1.00 91.12 201 ASN A O 1
ATOM 1558 N N . ILE A 1 202 ? 0.352 11.695 -3.025 1.00 94.06 202 ILE A N 1
ATOM 1559 C CA . ILE A 1 202 ? -0.395 12.962 -3.031 1.00 94.06 202 ILE A CA 1
ATOM 1560 C C . ILE A 1 202 ? -1.885 12.701 -3.279 1.00 94.06 202 ILE A C 1
ATOM 1562 O O . ILE A 1 202 ? -2.728 13.209 -2.542 1.00 94.06 202 ILE A O 1
ATOM 1566 N N . ILE A 1 203 ? -2.228 11.873 -4.272 1.00 93.88 203 ILE A N 1
ATOM 1567 C CA . ILE A 1 203 ? -3.627 11.525 -4.562 1.00 93.88 203 ILE A CA 1
ATOM 1568 C C . ILE A 1 203 ? -4.260 10.820 -3.352 1.00 93.88 203 ILE A C 1
ATOM 1570 O O . ILE A 1 203 ? -5.385 11.141 -2.964 1.00 93.88 203 ILE A O 1
ATOM 1574 N N . PHE A 1 204 ? -3.538 9.894 -2.719 1.00 92.31 204 PHE A N 1
ATOM 1575 C CA . PHE A 1 204 ? -3.995 9.229 -1.502 1.00 92.31 204 PHE A CA 1
ATOM 1576 C C . PHE A 1 204 ? -4.289 10.231 -0.376 1.00 92.31 204 PHE A C 1
ATOM 1578 O O . PHE A 1 204 ? -5.398 10.242 0.168 1.00 92.31 204 PHE A O 1
ATOM 1585 N N . MET A 1 205 ? -3.336 11.117 -0.088 1.00 93.31 205 MET A N 1
ATOM 1586 C CA . MET A 1 205 ? -3.417 12.097 0.993 1.00 93.31 205 MET A CA 1
ATOM 1587 C C . MET A 1 205 ? -4.503 13.156 0.762 1.00 93.31 205 MET A C 1
ATOM 1589 O O . MET A 1 205 ? -5.131 13.607 1.716 1.00 93.31 205 MET A O 1
ATOM 1593 N N . LEU A 1 206 ? -4.756 13.551 -0.487 1.00 94.69 206 LEU A N 1
ATOM 1594 C CA . LEU A 1 206 ? -5.763 14.566 -0.807 1.00 94.69 206 LEU A CA 1
ATOM 1595 C C . LEU A 1 206 ? -7.187 14.005 -0.864 1.00 94.69 206 LEU A C 1
ATOM 1597 O O . LEU A 1 206 ? -8.133 14.698 -0.494 1.00 94.69 206 LEU A O 1
ATOM 1601 N N . PHE A 1 207 ? -7.365 12.766 -1.328 1.00 93.62 207 PHE A N 1
ATOM 1602 C CA . PHE A 1 207 ? -8.698 12.272 -1.691 1.00 93.62 207 PHE A CA 1
ATOM 1603 C C . PHE A 1 207 ? -9.169 11.047 -0.905 1.00 93.62 207 PHE A C 1
ATOM 1605 O O . PHE A 1 207 ? -10.379 10.883 -0.716 1.00 93.62 207 PHE A O 1
ATOM 1612 N N . ILE A 1 208 ? -8.256 10.183 -0.455 1.00 94.12 208 ILE A N 1
ATOM 1613 C CA . ILE A 1 208 ? -8.597 8.918 0.215 1.00 94.12 208 ILE A CA 1
ATOM 1614 C C . ILE A 1 208 ? -8.561 9.097 1.733 1.00 94.12 208 ILE A C 1
ATOM 1616 O O . ILE A 1 208 ? -9.533 8.766 2.428 1.00 94.12 208 ILE A O 1
ATOM 1620 N N . ASP A 1 209 ? -7.469 9.658 2.247 1.00 92.12 209 ASP A N 1
ATOM 1621 C CA . ASP A 1 209 ? -7.254 9.824 3.683 1.00 92.12 209 ASP A CA 1
ATOM 1622 C C . ASP A 1 209 ? -8.299 10.728 4.351 1.00 92.12 209 ASP A C 1
ATOM 1624 O O . ASP A 1 209 ? -8.907 10.280 5.326 1.00 92.12 209 ASP A O 1
ATOM 1628 N N . PRO A 1 210 ? -8.618 11.935 3.836 1.00 94.69 210 PRO A N 1
ATOM 1629 C CA . PRO A 1 210 ? -9.578 12.824 4.486 1.00 94.69 210 PRO A CA 1
ATOM 1630 C C . PRO A 1 210 ? -10.964 12.191 4.602 1.00 94.69 210 PRO A C 1
ATOM 1632 O O . PRO A 1 210 ? -11.591 12.243 5.659 1.00 94.69 210 PRO A O 1
ATOM 1635 N N . LYS A 1 211 ? -11.426 11.509 3.546 1.00 93.19 211 LYS A N 1
ATOM 1636 C CA . LYS A 1 211 ? -12.722 10.814 3.549 1.00 93.19 211 LYS A CA 1
ATOM 1637 C C . LYS A 1 211 ? -12.754 9.692 4.586 1.00 93.19 211 LYS A C 1
ATOM 1639 O O . LYS A 1 211 ? -13.739 9.551 5.308 1.00 93.19 211 LYS A O 1
ATOM 1644 N N . SER A 1 212 ? -11.674 8.923 4.690 1.00 92.62 212 SER A N 1
ATOM 1645 C CA . SER A 1 212 ? -11.561 7.835 5.666 1.00 92.62 212 SER A CA 1
ATOM 1646 C C . SER A 1 212 ? -11.479 8.358 7.106 1.00 92.62 212 SER A C 1
ATOM 1648 O O . SER A 1 212 ? -12.108 7.802 8.013 1.00 92.62 212 SER A O 1
ATOM 1650 N N . SER A 1 213 ? -10.748 9.453 7.318 1.00 93.38 213 SER A N 1
ATOM 1651 C CA . SER A 1 213 ? -10.596 10.112 8.617 1.00 93.38 213 SER A CA 1
ATOM 1652 C C . SER A 1 213 ? -11.901 10.739 9.098 1.00 93.38 213 SER A C 1
ATOM 1654 O O . SER A 1 213 ? -12.267 10.520 10.245 1.00 93.38 213 SER A O 1
ATOM 1656 N N . ILE A 1 214 ? -12.682 11.394 8.230 1.00 95.00 214 ILE A N 1
ATOM 1657 C CA . ILE A 1 214 ? -13.993 11.961 8.601 1.00 95.00 214 ILE A CA 1
ATOM 1658 C C . ILE A 1 214 ? -14.938 10.879 9.143 1.00 95.00 214 ILE A C 1
ATOM 1660 O O . ILE A 1 214 ? -15.570 11.076 10.179 1.00 95.00 214 ILE A O 1
ATOM 1664 N N . ILE A 1 215 ? -15.023 9.721 8.478 1.00 94.25 215 ILE A N 1
ATOM 1665 C CA . ILE A 1 215 ? -15.867 8.599 8.931 1.00 94.25 215 ILE A CA 1
ATOM 1666 C C . ILE A 1 215 ? -15.391 8.084 10.296 1.00 94.25 215 ILE A C 1
ATOM 1668 O O . ILE A 1 215 ? -16.207 7.800 11.175 1.00 94.25 215 ILE A O 1
ATOM 1672 N N . THR A 1 216 ? -14.073 7.985 10.474 1.00 94.06 216 THR A N 1
ATOM 1673 C CA . THR A 1 216 ? -13.442 7.515 11.716 1.00 94.06 216 THR A CA 1
ATOM 1674 C C . THR A 1 216 ? -13.691 8.489 12.872 1.00 94.06 216 THR A C 1
ATOM 1676 O O . THR A 1 216 ? -14.124 8.069 13.944 1.00 94.06 21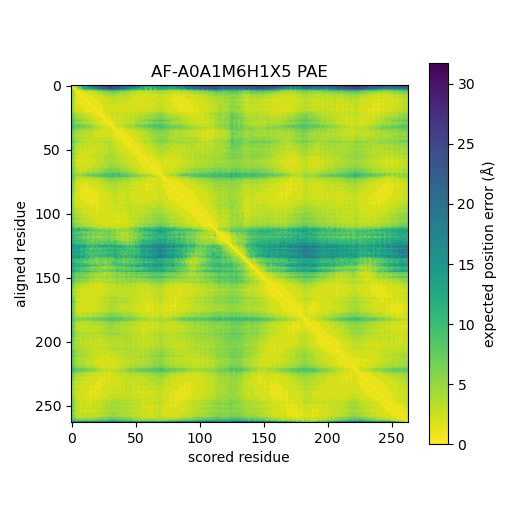6 THR A O 1
ATOM 1679 N N . ASP A 1 217 ? -13.509 9.788 12.645 1.00 94.31 217 ASP A N 1
ATOM 1680 C CA . ASP A 1 217 ? -13.712 10.847 13.636 1.00 94.31 217 ASP A CA 1
ATOM 1681 C C . ASP A 1 217 ? -15.178 10.992 14.037 1.00 94.31 217 ASP A C 1
ATOM 1683 O O . ASP A 1 217 ? -15.492 11.160 15.216 1.00 94.31 217 ASP A O 1
ATOM 1687 N N . GLN A 1 218 ? -16.101 10.898 13.076 1.00 95.19 218 GLN A N 1
ATOM 1688 C CA . GLN A 1 218 ? -17.533 10.890 13.370 1.00 95.19 218 GLN A CA 1
ATOM 1689 C C . GLN A 1 218 ? -17.904 9.713 14.278 1.00 95.19 218 GLN A C 1
ATOM 1691 O O . GLN A 1 218 ? -18.702 9.889 15.197 1.00 95.19 218 GLN A O 1
ATOM 1696 N N . ALA A 1 219 ? -17.304 8.539 14.067 1.00 95.38 219 ALA A N 1
ATOM 1697 C CA . ALA A 1 219 ? -17.536 7.381 14.921 1.00 95.38 219 ALA A CA 1
ATOM 1698 C C . ALA A 1 219 ? -16.904 7.532 16.313 1.00 95.38 219 ALA A C 1
ATOM 1700 O O . ALA A 1 219 ? -17.537 7.183 17.307 1.00 95.38 219 ALA A O 1
ATOM 1701 N N . LEU A 1 220 ? -15.704 8.117 16.414 1.00 93.56 220 LEU A N 1
ATOM 1702 C CA . LEU A 1 220 ? -15.080 8.457 17.701 1.00 93.56 220 LEU A CA 1
ATOM 1703 C C . LEU A 1 220 ? -15.941 9.421 18.526 1.00 93.56 220 LEU A C 1
ATOM 1705 O O . LEU A 1 220 ? -16.070 9.246 19.735 1.00 93.56 220 LEU A O 1
ATOM 1709 N N . LYS A 1 221 ? -16.560 10.407 17.867 1.00 94.25 221 LYS A N 1
ATOM 1710 C CA . LYS A 1 221 ? -17.467 11.387 18.487 1.00 94.25 221 LYS A CA 1
ATOM 1711 C C . LYS A 1 221 ? -18.860 10.826 18.803 1.00 94.25 221 LYS A C 1
ATOM 1713 O O . LYS A 1 221 ? -19.658 11.524 19.412 1.00 94.25 221 LYS A O 1
ATOM 1718 N N . GLY A 1 222 ? -19.168 9.594 18.391 1.00 93.19 222 GLY A N 1
ATOM 1719 C CA . GLY A 1 222 ? -20.489 8.979 18.570 1.00 93.19 222 GLY A CA 1
ATOM 1720 C C . GLY A 1 222 ? -21.551 9.428 17.558 1.00 93.19 222 GLY A C 1
ATOM 1721 O O . GLY A 1 222 ? -22.686 8.973 17.630 1.00 93.19 222 GLY A O 1
ATOM 1722 N N . ASN A 1 223 ? -21.188 10.257 16.575 1.00 94.56 223 ASN A N 1
ATOM 1723 C CA . ASN A 1 223 ? -22.093 10.739 15.522 1.00 94.56 223 ASN A CA 1
ATOM 1724 C C . ASN A 1 223 ? -22.379 9.677 14.451 1.00 94.56 223 ASN A C 1
ATOM 1726 O O . ASN A 1 223 ? -23.239 9.865 13.591 1.00 94.56 223 ASN A O 1
ATOM 1730 N N . ARG A 1 224 ? -21.616 8.582 14.452 1.00 94.19 224 ARG A N 1
ATOM 1731 C CA . ARG A 1 224 ? -21.707 7.510 13.467 1.00 94.19 224 ARG A CA 1
ATOM 1732 C C . ARG A 1 224 ? -21.467 6.157 14.145 1.00 94.19 224 ARG A C 1
ATOM 1734 O O . ARG A 1 224 ? -20.615 6.077 15.029 1.00 94.19 224 ARG A O 1
ATOM 1741 N N . PRO A 1 225 ? -22.192 5.092 13.769 1.00 94.62 225 PRO A N 1
ATOM 1742 C CA . PRO A 1 225 ? -22.005 3.782 14.383 1.00 94.62 225 PRO A CA 1
ATOM 1743 C C . PRO A 1 225 ? -20.644 3.172 14.024 1.00 94.62 225 PRO A C 1
ATOM 1745 O O . PRO A 1 225 ? -20.079 3.427 12.957 1.00 94.62 225 PRO A O 1
ATOM 1748 N N . TYR A 1 226 ? -20.132 2.312 14.903 1.00 94.06 226 TYR A N 1
ATOM 1749 C CA . TYR A 1 226 ? -18.867 1.599 14.705 1.00 94.06 226 TYR A CA 1
ATOM 1750 C C . TYR A 1 226 ? -18.886 0.692 13.462 1.00 94.06 226 TYR A C 1
ATOM 1752 O O . TYR A 1 226 ? -17.871 0.503 12.786 1.00 94.06 226 TYR A O 1
ATOM 1760 N N . GLU A 1 227 ? -20.059 0.163 13.123 1.00 94.75 227 GLU A N 1
ATOM 1761 C CA . GLU A 1 227 ? -20.317 -0.673 11.954 1.00 94.75 227 GLU A CA 1
ATOM 1762 C C . GLU A 1 227 ? -19.974 0.042 10.644 1.00 94.75 227 GLU A C 1
ATOM 1764 O O . GLU A 1 227 ? -19.530 -0.612 9.700 1.00 94.75 227 GLU A O 1
ATOM 1769 N N . ASP A 1 228 ? -20.108 1.369 10.586 1.00 95.06 228 ASP A N 1
ATOM 1770 C CA . ASP A 1 228 ? -19.743 2.150 9.405 1.00 95.06 228 ASP A CA 1
ATOM 1771 C C . ASP A 1 228 ? -18.216 2.202 9.222 1.00 95.06 228 ASP A C 1
ATOM 1773 O O . ASP A 1 228 ? -17.730 2.071 8.099 1.00 95.06 228 ASP A O 1
ATOM 1777 N N . VAL A 1 229 ? -17.440 2.302 10.309 1.00 95.81 229 VAL A N 1
ATOM 1778 C CA . VAL A 1 229 ? -15.966 2.206 10.258 1.00 95.81 229 VAL A CA 1
ATOM 1779 C C . VAL A 1 229 ? -15.550 0.802 9.837 1.00 95.81 229 VAL A C 1
ATOM 1781 O O . VAL A 1 229 ? -14.654 0.623 9.015 1.00 95.81 229 VAL A O 1
ATOM 1784 N N . LYS A 1 230 ? -16.230 -0.221 10.356 1.00 95.44 230 LYS A N 1
ATOM 1785 C CA . LYS A 1 230 ? -15.977 -1.609 9.972 1.00 95.44 230 LYS A CA 1
ATOM 1786 C C . LYS A 1 230 ? -16.277 -1.864 8.497 1.00 95.44 230 LYS A C 1
ATOM 1788 O O . LYS A 1 230 ? -15.472 -2.507 7.826 1.00 95.44 230 LYS A O 1
ATOM 1793 N N . ALA A 1 231 ? -17.387 -1.334 7.985 1.00 96.38 231 ALA A N 1
ATOM 1794 C CA . ALA A 1 231 ? -17.720 -1.382 6.566 1.00 96.38 231 ALA A CA 1
ATOM 1795 C C . ALA A 1 231 ? -16.657 -0.669 5.722 1.00 96.38 231 ALA A C 1
ATOM 1797 O O . ALA A 1 231 ? -16.178 -1.250 4.752 1.00 96.38 231 ALA A O 1
ATOM 1798 N N . LEU A 1 232 ? -16.240 0.537 6.122 1.00 96.50 232 LEU A N 1
ATOM 1799 C CA . LEU A 1 232 ? -15.181 1.293 5.453 1.00 96.50 232 LEU A CA 1
ATOM 1800 C C . LEU A 1 232 ? -13.893 0.470 5.335 1.00 96.50 232 LEU A C 1
ATOM 1802 O O . LEU A 1 232 ? -13.374 0.309 4.235 1.00 96.50 232 LEU A O 1
ATOM 1806 N N . VAL A 1 233 ? -13.403 -0.083 6.447 1.00 95.75 233 VAL A N 1
ATOM 1807 C CA . VAL A 1 233 ? -12.162 -0.872 6.482 1.00 95.75 233 VAL A CA 1
ATOM 1808 C C . VAL A 1 233 ? -12.252 -2.085 5.557 1.00 95.75 233 VAL A C 1
ATOM 1810 O O . VAL A 1 233 ? -11.362 -2.294 4.738 1.00 95.75 233 VAL A O 1
ATOM 1813 N N . VAL A 1 234 ? -13.345 -2.852 5.629 1.00 95.88 234 VAL A N 1
ATOM 1814 C CA . VAL A 1 234 ? -13.546 -4.029 4.769 1.00 95.88 234 VAL A CA 1
ATOM 1815 C C . VAL A 1 234 ? -13.573 -3.639 3.288 1.00 95.88 234 VAL A C 1
ATOM 1817 O O . VAL A 1 234 ? -12.927 -4.296 2.469 1.00 95.88 234 VAL A O 1
ATOM 1820 N N . MET A 1 235 ? -14.281 -2.564 2.933 1.00 96.81 235 MET A N 1
ATOM 1821 C CA . MET A 1 235 ? -14.386 -2.115 1.543 1.00 96.81 235 MET A CA 1
ATOM 1822 C C . MET A 1 235 ? -13.058 -1.561 1.021 1.00 96.81 235 MET A C 1
ATOM 1824 O O . MET A 1 235 ? -12.684 -1.871 -0.106 1.00 96.81 235 MET A O 1
ATOM 1828 N N . LEU A 1 236 ? -12.308 -0.805 1.827 1.00 96.94 236 LEU A N 1
ATOM 1829 C CA . LEU A 1 236 ? -10.995 -0.284 1.437 1.00 96.94 236 LEU A CA 1
ATOM 1830 C C . LEU A 1 236 ? -9.963 -1.399 1.250 1.00 96.94 236 LEU A C 1
ATOM 1832 O O . LEU A 1 236 ? -9.209 -1.377 0.281 1.00 96.94 236 LEU A O 1
ATOM 1836 N N . MET A 1 237 ? -9.953 -2.408 2.121 1.00 97.44 237 MET A N 1
ATOM 1837 C CA . MET A 1 237 ? -9.079 -3.570 1.948 1.00 97.44 237 MET A CA 1
ATOM 1838 C C . MET A 1 237 ? -9.463 -4.389 0.709 1.00 97.44 237 MET A C 1
ATOM 1840 O O . MET A 1 237 ? -8.589 -4.848 -0.022 1.00 97.44 237 MET A O 1
ATOM 1844 N N . SER A 1 238 ? -10.763 -4.519 0.428 1.00 96.94 238 SER A N 1
ATOM 1845 C CA . SER A 1 238 ? -11.249 -5.159 -0.801 1.00 96.94 238 SER A CA 1
ATOM 1846 C C . SER A 1 238 ? -10.831 -4.365 -2.042 1.00 96.94 238 SER A C 1
ATOM 1848 O O . SER A 1 238 ? -10.326 -4.937 -3.004 1.00 96.94 238 SER A O 1
ATOM 1850 N N . ALA A 1 239 ? -10.954 -3.036 -2.000 1.00 97.94 239 ALA A N 1
ATOM 1851 C CA . ALA A 1 239 ? -10.471 -2.148 -3.050 1.00 97.94 239 ALA A CA 1
ATOM 1852 C C . ALA A 1 239 ? -8.946 -2.239 -3.224 1.00 97.94 239 ALA A C 1
ATOM 1854 O O . ALA A 1 239 ? -8.472 -2.252 -4.353 1.00 97.94 239 ALA A O 1
ATOM 1855 N N . LYS A 1 240 ? -8.174 -2.370 -2.135 1.00 97.69 240 LYS A N 1
ATOM 1856 C CA . LYS A 1 240 ? -6.722 -2.603 -2.186 1.00 97.69 240 LYS A CA 1
ATOM 1857 C C . LYS A 1 240 ? -6.400 -3.915 -2.906 1.00 97.69 240 LYS A C 1
ATOM 1859 O O . LYS A 1 240 ? -5.522 -3.929 -3.759 1.00 97.69 240 LYS A O 1
ATOM 1864 N N . LEU A 1 241 ? -7.117 -5.000 -2.599 1.00 98.50 241 LEU A N 1
ATOM 1865 C CA . LEU A 1 241 ? -6.941 -6.294 -3.268 1.00 98.50 241 LEU A CA 1
ATOM 1866 C C . LEU A 1 241 ? -7.250 -6.213 -4.769 1.00 98.50 241 LEU A C 1
ATOM 1868 O O . LEU A 1 241 ? -6.510 -6.755 -5.584 1.00 98.50 241 LEU A O 1
ATOM 1872 N N . ILE A 1 242 ? -8.320 -5.505 -5.137 1.00 98.38 242 ILE A N 1
ATOM 1873 C CA . ILE A 1 242 ? -8.631 -5.229 -6.544 1.00 98.38 242 ILE A CA 1
ATOM 1874 C C . ILE A 1 242 ? -7.501 -4.406 -7.170 1.00 98.38 242 ILE A C 1
ATOM 1876 O O . ILE A 1 242 ? -7.040 -4.738 -8.253 1.00 98.38 242 ILE A O 1
ATOM 1880 N N . GLY A 1 243 ? -7.010 -3.376 -6.481 1.00 98.06 243 GLY A N 1
ATOM 1881 C CA . GLY A 1 243 ? -5.921 -2.524 -6.949 1.00 98.06 243 GLY A CA 1
ATOM 1882 C C . GLY A 1 243 ? -4.620 -3.277 -7.224 1.00 98.06 243 GLY A C 1
ATOM 1883 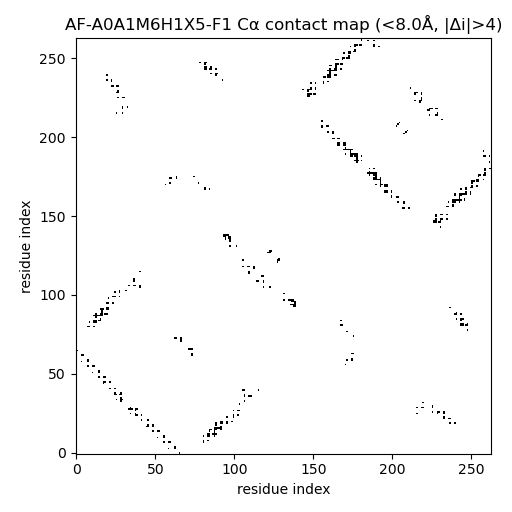O O . GLY A 1 243 ? -4.021 -3.095 -8.281 1.00 98.06 243 GLY A O 1
ATOM 1884 N N . THR A 1 244 ? -4.196 -4.167 -6.326 1.00 97.88 244 THR A N 1
ATOM 1885 C CA . THR A 1 244 ? -2.988 -4.982 -6.545 1.00 97.88 244 THR A CA 1
ATOM 1886 C C . THR A 1 244 ? -3.148 -5.923 -7.736 1.00 97.88 244 THR A C 1
ATOM 1888 O O . THR A 1 244 ? -2.240 -6.012 -8.563 1.00 97.88 244 THR A O 1
ATOM 1891 N N . ALA A 1 245 ? -4.325 -6.534 -7.900 1.00 98.19 245 ALA A N 1
ATOM 1892 C CA . ALA A 1 245 ? -4.646 -7.335 -9.078 1.00 98.19 245 ALA A CA 1
ATOM 1893 C C . ALA A 1 245 ? -4.682 -6.492 -10.370 1.00 98.19 245 ALA A C 1
ATOM 1895 O O . ALA A 1 245 ? -4.132 -6.913 -11.390 1.00 98.19 245 ALA A O 1
ATOM 1896 N N . LEU A 1 246 ? -5.249 -5.278 -10.330 1.00 97.81 246 LEU A N 1
ATOM 1897 C CA . LEU A 1 246 ? -5.234 -4.321 -11.446 1.00 97.81 246 LEU A CA 1
ATOM 1898 C C . LEU A 1 246 ? -3.808 -3.959 -11.873 1.00 97.81 246 LEU A C 1
ATOM 1900 O O . LEU A 1 246 ? -3.583 -3.685 -13.051 1.00 97.81 246 LEU A O 1
ATOM 1904 N N . GLY A 1 247 ? -2.831 -4.035 -10.965 1.00 97.19 247 GLY A N 1
ATOM 1905 C CA . GLY A 1 247 ? -1.411 -3.883 -11.283 1.00 97.19 247 GLY A CA 1
ATOM 1906 C C . GLY A 1 247 ? -0.952 -4.772 -12.447 1.00 97.19 247 GLY A C 1
ATOM 1907 O O . GLY A 1 247 ? -0.168 -4.330 -13.285 1.00 97.19 247 GLY A O 1
ATOM 1908 N N . GLN A 1 248 ? -1.504 -5.983 -12.589 1.00 97.19 248 GLN A N 1
ATOM 1909 C CA . GLN A 1 248 ? -1.185 -6.868 -13.717 1.00 97.19 248 GLN A CA 1
ATOM 1910 C C . GLN A 1 248 ? -1.518 -6.233 -15.071 1.00 97.19 248 GLN A C 1
ATOM 1912 O O . GLN A 1 248 ? -0.794 -6.432 -16.049 1.00 97.19 248 GLN A O 1
ATOM 1917 N N . LEU A 1 249 ? -2.613 -5.477 -15.134 1.00 97.06 249 LEU A N 1
ATOM 1918 C CA . LEU A 1 249 ? -3.065 -4.799 -16.345 1.00 97.06 249 LEU A CA 1
ATOM 1919 C C . LEU A 1 249 ? -2.357 -3.453 -16.526 1.00 97.06 249 LEU A C 1
ATOM 1921 O O . LEU A 1 249 ? -2.010 -3.099 -17.648 1.00 97.06 249 LEU A O 1
ATOM 1925 N N . LEU A 1 250 ? -2.107 -2.728 -15.431 1.00 97.19 250 LEU A N 1
ATOM 1926 C CA . LEU A 1 250 ? -1.542 -1.374 -15.448 1.00 97.19 250 LEU A CA 1
ATOM 1927 C C . LEU A 1 250 ? -0.034 -1.318 -15.736 1.00 97.19 250 LEU A C 1
ATOM 1929 O O . LEU A 1 250 ? 0.427 -0.300 -16.245 1.00 97.19 250 LEU A O 1
ATOM 1933 N N . LEU A 1 251 ? 0.724 -2.388 -15.465 1.00 97.81 251 LEU A N 1
ATOM 1934 C CA . LEU A 1 251 ? 2.189 -2.417 -15.614 1.00 97.81 251 LEU A CA 1
ATOM 1935 C C . LEU A 1 251 ? 2.674 -1.915 -16.989 1.00 97.81 251 LEU A C 1
ATOM 1937 O O . LEU A 1 251 ? 3.535 -1.043 -17.074 1.00 97.81 251 LEU A O 1
ATOM 1941 N N . ILE A 1 252 ? 2.126 -2.463 -18.078 1.00 97.75 252 ILE A N 1
ATOM 1942 C CA . ILE A 1 252 ? 2.585 -2.142 -19.440 1.00 97.75 252 ILE A CA 1
ATOM 1943 C C . ILE A 1 252 ? 2.116 -0.749 -19.890 1.00 97.75 252 ILE A C 1
ATOM 1945 O O . ILE A 1 252 ? 2.958 0.009 -20.379 1.00 97.75 252 ILE A O 1
ATOM 1949 N N . PRO A 1 253 ? 0.828 -0.371 -19.744 1.00 97.12 253 PRO A N 1
ATOM 1950 C CA . PRO A 1 253 ? 0.368 0.969 -20.100 1.00 97.12 253 PRO A CA 1
ATOM 1951 C C . PRO A 1 253 ? 1.133 2.072 -19.371 1.00 97.12 253 PRO A C 1
ATOM 1953 O O . PRO A 1 253 ? 1.562 3.034 -20.002 1.00 97.12 253 PRO A O 1
ATOM 1956 N N . VAL A 1 254 ? 1.364 1.918 -18.063 1.00 96.75 254 VAL A N 1
ATOM 1957 C CA . VAL A 1 254 ? 2.093 2.922 -17.278 1.00 96.75 254 VAL A CA 1
ATOM 1958 C C . VAL A 1 254 ? 3.550 3.014 -17.729 1.00 96.75 254 VAL A C 1
ATOM 1960 O O . VAL A 1 254 ? 4.059 4.121 -17.867 1.00 96.75 254 VAL A O 1
ATOM 1963 N N . ALA A 1 255 ? 4.202 1.895 -18.059 1.00 97.44 255 ALA A N 1
ATOM 1964 C CA . ALA A 1 255 ? 5.540 1.940 -18.646 1.00 97.44 255 ALA A CA 1
ATOM 1965 C C . ALA A 1 255 ? 5.566 2.718 -19.975 1.00 97.44 255 ALA A C 1
ATOM 1967 O O . ALA A 1 255 ? 6.445 3.549 -20.179 1.00 97.44 255 ALA A O 1
ATOM 1968 N N . HIS A 1 256 ? 4.580 2.527 -20.857 1.00 96.94 256 HIS A N 1
ATOM 1969 C CA . HIS A 1 256 ? 4.509 3.261 -22.129 1.00 96.94 256 HIS A CA 1
ATOM 1970 C C . HIS A 1 256 ? 4.239 4.756 -21.948 1.00 96.94 256 HIS A C 1
ATOM 1972 O O . HIS A 1 256 ? 4.766 5.565 -22.711 1.00 96.94 256 HIS A O 1
ATOM 1978 N N . VAL A 1 257 ? 3.455 5.138 -20.936 1.00 96.50 257 VAL A N 1
ATOM 1979 C CA . VAL A 1 257 ? 3.280 6.550 -20.569 1.00 96.50 257 VAL A CA 1
ATOM 1980 C C . VAL A 1 257 ? 4.630 7.176 -20.225 1.00 96.50 257 VAL A C 1
ATOM 1982 O O . VAL A 1 257 ? 4.923 8.258 -20.719 1.00 96.50 257 VAL A O 1
ATOM 1985 N N . ILE A 1 258 ? 5.474 6.479 -19.458 1.00 96.44 258 ILE A N 1
ATOM 1986 C CA . ILE A 1 258 ? 6.825 6.948 -19.118 1.00 96.44 258 ILE A CA 1
ATOM 1987 C C . ILE A 1 258 ? 7.692 7.040 -20.375 1.00 96.44 258 ILE A C 1
ATOM 1989 O O . ILE A 1 258 ? 8.319 8.067 -20.593 1.00 96.44 258 ILE A O 1
ATOM 1993 N N . VAL A 1 259 ? 7.689 6.016 -21.236 1.00 97.06 259 VAL A N 1
ATOM 1994 C CA . VAL A 1 259 ? 8.450 6.028 -22.500 1.00 97.06 259 VAL A CA 1
ATOM 1995 C C . VAL A 1 259 ? 8.113 7.260 -23.339 1.00 97.06 259 VAL A C 1
ATOM 1997 O O . VAL A 1 259 ? 9.019 7.912 -23.839 1.00 97.06 259 VAL A O 1
ATOM 2000 N N . ASN A 1 260 ? 6.831 7.617 -23.456 1.00 95.50 260 ASN A N 1
ATOM 2001 C CA . ASN A 1 260 ? 6.395 8.773 -24.243 1.00 95.50 260 ASN A CA 1
ATOM 2002 C C . ASN A 1 260 ? 6.911 10.123 -23.714 1.00 95.50 260 ASN A C 1
ATOM 2004 O O . ASN A 1 260 ? 6.925 11.082 -24.477 1.00 95.50 260 ASN A O 1
ATOM 2008 N N . VAL A 1 261 ? 7.327 10.212 -22.448 1.00 94.81 261 VAL A N 1
ATOM 2009 C CA . VAL A 1 261 ? 7.945 11.424 -21.879 1.00 94.81 261 VAL A CA 1
ATOM 2010 C C . VAL A 1 261 ? 9.393 11.599 -22.353 1.00 94.81 261 VAL A C 1
ATOM 2012 O O . VAL A 1 261 ? 9.893 12.718 -22.370 1.00 94.81 261 VAL A O 1
ATOM 2015 N N . TYR A 1 262 ? 10.055 10.507 -22.743 1.00 91.62 262 TYR A N 1
ATOM 2016 C CA . TYR A 1 262 ? 11.473 10.466 -23.123 1.00 91.62 262 TYR A CA 1
ATOM 2017 C C . TYR A 1 262 ? 11.693 10.046 -24.588 1.00 91.62 262 TYR A C 1
ATOM 2019 O O . TYR A 1 262 ? 12.786 9.593 -24.934 1.00 91.62 262 TYR A O 1
ATOM 2027 N N . LYS A 1 263 ? 10.641 10.138 -25.411 1.00 75.25 263 LYS A N 1
ATOM 2028 C CA . LYS A 1 263 ? 10.708 9.977 -26.868 1.00 75.25 263 LYS A CA 1
ATOM 2029 C C . LYS A 1 263 ? 11.260 11.225 -27.539 1.00 75.25 263 LYS A C 1
ATOM 2031 O O . LYS A 1 263 ? 10.944 12.333 -27.054 1.00 75.25 263 LYS A O 1
#

Secondary structure (DSSP, 8-state):
-HHHHHHHHHHHHHHHHHHHHHHHHHHHHHHHS-HHHHHHHHHHHHHHHHHHHHHHHHHHHHHHHHHHHTT---HHHHHHHHHHHHHHHHHHHHHHHHHHHHHHHHHHHHHHH--HHHHHHHHTSHHHHHHHHHT--PPPHHHHTT--GGGS-HHHHHHHHHHHHHHHHHHHHHHHHTTTS-GGGHHHHHHHHHHHHHHHHHHIIIIIHHHHHHHHHHHHTTSS-HHHHHHHHHHHHHHHHHHHHHHHHHHHHHHHHHHHH--

Radius of gyration: 19.76 Å; Cα contacts (8 Å, |Δi|>4): 302; chains: 1; bounding box: 48×35×57 Å

Sequence (263 aa):
MYSNVYQLFVLTFIIHLIDTFAYSVRLNAVKSRQFALSTTLFNLFYLISLTAHTLQAPLIGSLMDSAISQSVNPLPSLRNIIWVATVGTFFGIVLTPTFLHVFSRAVKSLEQSGSVPSVVMDALKFRNIHKFKENITLPSKKMVKGLPFKRIPSELLALNALVTGVYTIGVMSAYYAALLVDTQHRLAASASAGIINTAANIIFMLFIDPKSSIITDQALKGNRPYEDVKALVVMLMSAKLIGTALGQLLLIPVAHVIVNVYK

Foldseek 3Di:
DVVLLVVLLVLLLLLLLLVLLLLCLLLLCLVVVVVVLSVVLNVVSVVVSVVSVVVNLVSLLVLLVVCVVVVHDCLVSLLVSLVSSLVSLVVSLFQNVLSSVLSNVLSVVCVVPVDSVVSVVVCPPPVNVVVSVVPRDTDDPVLLPPQPLVPADVVLLLLLLQLLLLLSQLQVLLQVLLVVADVVCSVVSNVCSVVSNVVSVVSCVPRNVVSLVVQSVCSSVVVHPSSNSSSNSSSSSVSSSSSSVCNSVVSHVSSVVSNVVRD